Protein AF-0000000070190429 (afdb_homodimer)

Solvent-accessible surface area (backbone atoms only — not comparable to full-atom values): 18401 Å² total; per-residue (Å²): 136,79,78,80,81,73,81,76,79,69,80,77,67,80,71,78,70,73,72,46,50,32,53,56,50,48,56,47,46,33,50,37,48,74,70,67,34,63,35,56,14,65,68,50,34,51,52,44,49,72,74,48,49,86,51,46,51,35,34,41,37,25,38,50,81,70,81,43,69,71,53,53,53,49,48,53,52,50,51,55,53,28,58,75,66,73,35,34,69,45,50,30,58,37,14,63,58,47,48,54,51,56,36,41,56,23,64,74,63,67,66,53,79,61,82,88,69,62,72,71,34,44,28,25,34,34,33,40,62,68,92,62,93,43,70,71,53,49,50,50,50,17,47,39,47,56,48,46,71,63,66,52,60,75,85,51,52,43,66,69,77,124,136,78,74,77,79,72,80,73,78,71,78,76,66,80,72,77,68,74,73,45,47,32,52,55,50,49,55,47,46,33,52,38,48,74,70,66,35,64,39,57,12,65,68,50,35,50,52,44,49,71,74,48,48,86,50,44,51,34,35,42,39,25,36,50,80,71,81,44,69,70,54,52,52,50,48,53,54,50,50,55,52,29,57,75,67,74,36,35,69,44,49,31,59,36,14,64,57,48,49,53,51,56,37,41,56,23,64,73,63,67,62,57,78,60,81,88,69,63,72,70,34,43,28,25,34,33,32,41,61,67,94,62,91,46,69,71,54,49,49,51,51,17,46,39,46,57,47,46,70,61,66,53,56,74,83,53,52,43,64,69,77,123

Radius of gyration: 23.54 Å; Cα contacts (8 Å, |Δi|>4): 455; chains: 2; bounding box: 110×61×51 Å

InterPro domains:
  IPR004038 Ribosomal protein eL8/eL30/eS12/Gadd45 [PF01248] (26-100)
  IPR024824 Growth arrest and DNA damage-inducible protein GADD45 [PTHR10411] (16-140)
  IPR029064 Ribosomal protein eL30-like superfamily [G3DSA:3.30.1330.30] (1-161)
  IPR029064 Ribosomal protein eL30-like superfamily [SSF55315] (17-105)

Organism: Mizuhopecten yessoensis (NCBI:txid6573)

Nearest PDB structures (foldseek):
  3ffm-assembly1_A-2  TM=8.136E-01  e=2.715E-09  Homo sapiens
  3cg6-assembly1_B-2  TM=8.432E-01  e=1.701E-08  Mus musculus
  3cg6-assembly1_A  TM=8.360E-01  e=4.682E-08  Mus musculus
  2wal-assembly1_A-2  TM=7.897E-01  e=2.191E-08  Homo sapiens
  2kg4-assembly1_A  TM=7.226E-01  e=2.191E-08  Homo sapiens

Foldseek 3Di:
DPPDPPDCPPPPVPPPPPPDLQVLVLVLLQVLLVVVQKFWALVRVVVCCVVPVPQFLEKEAEAEVVGDVVLVVSSVVVVVSCVVSVHFYAYAYYLVLQVVSSQVNCVVVVVDGPDDDDSNRSRIMTGGDDPDDDPSNVVSSVVSSVCPVVVPDCPDHHYHDD/DPPPDPPPPPPVVVPPPPDDLQVLVLVLLQVLLVVVQKFWALVRVVVCCVPPVPQFLEKEAEAEVVGDVVSVVSSVVVVVSCVVSVHFYAYAYYLVLQVVSSQVNCVVVVVDGPDDDDSNRSRIMTGGDDPDDDPSNVVSSVVSSVCPVVVPPCPDHHYHDD

Structure (mmCIF, N/CA/C/O backbone):
data_AF-0000000070190429-model_v1
#
loop_
_entity.id
_entity.type
_entity.pdbx_description
1 polymer 'Growth arrest and DNA damage-inducible protein GADD45 alpha'
#
loop_
_atom_site.group_PDB
_atom_site.id
_atom_site.type_symbol
_atom_site.label_atom_id
_atom_site.label_alt_id
_atom_site.label_comp_id
_atom_site.label_asym_id
_atom_site.label_entity_id
_atom_site.label_seq_id
_atom_site.pdbx_PDB_ins_code
_atom_site.Cartn_x
_atom_site.Cartn_y
_atom_site.Cartn_z
_atom_site.occupancy
_atom_site.B_iso_or_equiv
_atom_site.auth_seq_id
_atom_site.auth_comp_id
_atom_site.auth_asym_id
_atom_site.auth_atom_id
_atom_site.pdbx_PDB_model_num
ATOM 1 N N . MET A 1 1 ? 56.344 -13.648 -17.125 1 28.86 1 MET A N 1
ATOM 2 C CA . MET A 1 1 ? 55.281 -13.516 -18.141 1 28.86 1 MET A CA 1
ATOM 3 C C . MET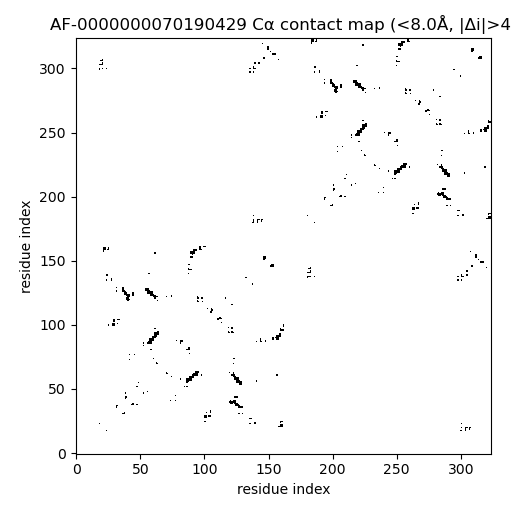 A 1 1 ? 53.906 -13.375 -17.5 1 28.86 1 MET A C 1
ATOM 5 O O . MET A 1 1 ? 53.375 -14.352 -17 1 28.86 1 MET A O 1
ATOM 9 N N . THR A 1 2 ? 53.688 -12.305 -16.625 1 31.66 2 THR A N 1
ATOM 10 C CA . THR A 1 2 ? 52.688 -11.969 -15.617 1 31.66 2 THR A CA 1
ATOM 11 C C . THR A 1 2 ? 51.31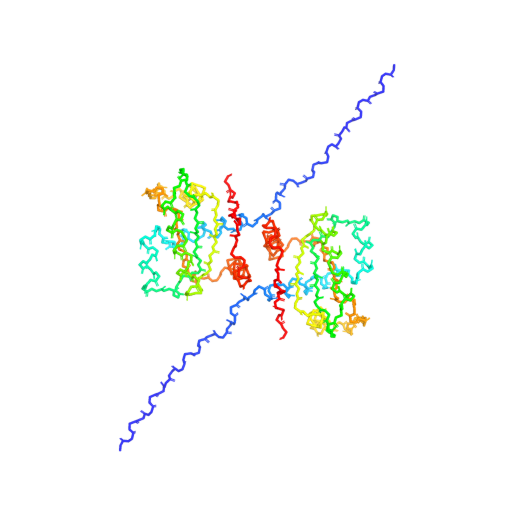2 -11.766 -16.266 1 31.66 2 THR A C 1
ATOM 13 O O . THR A 1 2 ? 51.188 -10.992 -17.203 1 31.66 2 THR A O 1
ATOM 16 N N . LEU A 1 3 ? 50.5 -12.852 -16.281 1 34.72 3 LEU A N 1
ATOM 17 C CA . LEU A 1 3 ? 49.219 -12.945 -16.953 1 34.72 3 LEU A CA 1
ATOM 18 C C . LEU A 1 3 ? 48.375 -11.695 -16.703 1 34.72 3 LEU A C 1
ATOM 20 O O . LEU A 1 3 ? 48.406 -11.148 -15.594 1 34.72 3 LEU A O 1
ATOM 24 N N . PRO A 1 4 ? 48.094 -10.836 -17.734 1 33.72 4 PRO A N 1
ATOM 25 C CA . PRO A 1 4 ? 47.312 -9.594 -17.734 1 33.72 4 PRO A CA 1
ATOM 26 C C . PRO A 1 4 ? 46.062 -9.695 -16.906 1 33.72 4 PRO A C 1
ATOM 28 O O . PRO A 1 4 ? 45.531 -10.789 -16.703 1 33.72 4 PRO A O 1
ATOM 31 N N . GLU A 1 5 ? 45.875 -8.75 -15.93 1 31.41 5 GLU A N 1
ATOM 32 C CA . GLU A 1 5 ? 44.906 -8.266 -14.961 1 31.41 5 GLU A CA 1
ATOM 33 C C . GLU A 1 5 ? 43.531 -8.102 -15.594 1 31.41 5 GLU A C 1
ATOM 35 O O . GLU A 1 5 ? 43.344 -7.277 -16.5 1 31.41 5 GLU A O 1
ATOM 40 N N . GLY A 1 6 ? 42.906 -9.156 -16.047 1 31.64 6 GLY A N 1
ATOM 41 C CA . GLY A 1 6 ? 41.594 -9.219 -16.656 1 31.64 6 GLY A CA 1
ATOM 42 C C . GLY A 1 6 ? 40.625 -8.211 -16.078 1 31.64 6 GLY A C 1
ATOM 43 O O . GLY A 1 6 ? 40.656 -7.922 -14.883 1 31.64 6 GLY A O 1
ATOM 44 N N . THR A 1 7 ? 40.344 -7.145 -16.875 1 30.75 7 THR A N 1
ATOM 45 C CA . THR A 1 7 ? 39.375 -6.039 -16.797 1 30.75 7 THR A CA 1
ATOM 46 C C . THR A 1 7 ? 38.062 -6.504 -16.219 1 30.75 7 THR A C 1
ATOM 48 O O . THR A 1 7 ? 37.406 -7.418 -16.734 1 30.75 7 THR A O 1
ATOM 51 N N . GLU A 1 8 ? 37.906 -6.492 -14.883 1 28.48 8 GLU A N 1
ATOM 52 C CA . GLU A 1 8 ? 36.75 -6.66 -13.992 1 28.48 8 GLU A CA 1
ATOM 53 C C . GLU A 1 8 ? 35.531 -5.902 -14.516 1 28.48 8 GLU A C 1
ATOM 55 O O . GLU A 1 8 ? 35.5 -4.672 -14.5 1 28.48 8 GLU A O 1
ATOM 60 N N . ALA A 1 9 ? 35.031 -6.125 -15.773 1 27.88 9 ALA A N 1
ATOM 61 C CA . ALA A 1 9 ? 33.75 -5.617 -16.266 1 27.88 9 ALA A CA 1
ATOM 62 C C . ALA A 1 9 ? 32.688 -5.621 -15.156 1 27.88 9 ALA A C 1
ATOM 64 O O . ALA A 1 9 ? 32.219 -6.684 -14.75 1 27.88 9 ALA A O 1
ATOM 65 N N . SER A 1 10 ? 32.906 -4.895 -14.148 1 27.22 10 SER A N 1
ATOM 66 C CA . SER A 1 10 ? 32 -4.582 -13.047 1 27.22 10 SER A CA 1
ATOM 67 C C . SER A 1 10 ? 30.594 -4.277 -13.547 1 27.22 10 SER A C 1
ATOM 69 O O . SER A 1 10 ? 30.422 -3.555 -14.531 1 27.22 10 SER A O 1
ATOM 71 N N . ALA A 1 11 ? 29.625 -5.219 -13.383 1 27.05 11 ALA A N 1
ATOM 72 C CA . ALA A 1 11 ? 28.188 -5.277 -13.586 1 27.05 11 ALA A CA 1
ATOM 73 C C . ALA A 1 11 ? 27.531 -3.922 -13.32 1 27.05 11 ALA A C 1
ATOM 75 O O . ALA A 1 11 ? 27.562 -3.422 -12.195 1 27.05 11 ALA A O 1
ATOM 76 N N . ALA A 1 12 ? 27.562 -2.895 -14.039 1 27.2 12 ALA A N 1
ATOM 77 C CA . ALA A 1 12 ? 26.797 -1.664 -14.164 1 27.2 12 ALA A CA 1
ATOM 78 C C . ALA A 1 12 ? 25.312 -1.917 -13.883 1 27.2 12 ALA A C 1
ATOM 80 O O . ALA A 1 12 ? 24.547 -2.279 -14.781 1 27.2 12 ALA A O 1
ATOM 81 N N . ILE A 1 13 ? 24.969 -2.871 -13.031 1 29.81 13 ILE A N 1
ATOM 82 C CA . ILE A 1 13 ? 23.609 -3.172 -12.602 1 29.81 13 ILE A CA 1
ATOM 83 C C . ILE A 1 13 ? 22.828 -1.876 -12.445 1 29.81 13 ILE A C 1
ATOM 85 O O . ILE A 1 13 ? 23.266 -0.953 -11.75 1 29.81 13 ILE A O 1
ATOM 89 N N . CYS A 1 14 ? 22.297 -1.238 -13.523 1 27.89 14 CYS A N 1
ATOM 90 C CA . CYS A 1 14 ? 21.5 -0.02 -13.648 1 27.89 14 CYS A CA 1
ATOM 91 C C . CYS A 1 14 ? 20.859 0.351 -12.32 1 27.89 14 CYS A C 1
ATOM 93 O O . CYS A 1 14 ? 20.156 -0.467 -11.711 1 27.89 14 CYS A O 1
ATOM 95 N N . ASN A 1 15 ? 21.344 1.193 -11.461 1 31.75 15 ASN A N 1
ATOM 96 C CA . ASN A 1 15 ? 21.188 1.932 -10.211 1 31.75 15 ASN A CA 1
ATOM 97 C C . ASN A 1 15 ? 19.766 2.471 -10.07 1 31.75 15 ASN A C 1
ATOM 99 O O . ASN A 1 15 ? 19.531 3.426 -9.328 1 31.75 15 ASN A O 1
ATOM 103 N N . LYS A 1 16 ? 18.906 2.648 -11.07 1 37 16 LYS A N 1
ATOM 104 C CA . LYS A 1 16 ? 17.594 3.24 -10.82 1 37 16 LYS A CA 1
ATOM 105 C C . LYS A 1 16 ? 16.938 2.621 -9.586 1 37 16 LYS A C 1
ATOM 107 O O . LYS A 1 16 ? 16.703 1.411 -9.539 1 37 16 LYS A O 1
ATOM 112 N N . LYS A 1 17 ? 17.188 3.088 -8.43 1 43.84 17 LYS A N 1
ATOM 113 C CA . LYS A 1 17 ? 16.75 2.674 -7.094 1 43.84 17 LYS A CA 1
ATOM 114 C C . LYS A 1 17 ? 15.281 2.283 -7.098 1 43.84 17 LYS A C 1
ATOM 116 O O . LYS A 1 17 ? 14.43 3.049 -7.559 1 43.84 17 LYS A O 1
ATOM 121 N N . PRO A 1 18 ? 14.828 1.033 -7.09 1 53.59 18 PRO A N 1
ATOM 122 C CA . PRO A 1 18 ? 13.453 0.547 -7.031 1 53.59 18 PRO A CA 1
ATOM 123 C C . PRO A 1 18 ? 12.539 1.469 -6.23 1 53.59 18 PRO A C 1
ATOM 125 O O . PRO A 1 18 ? 12.938 1.993 -5.191 1 53.59 18 PRO A O 1
ATOM 128 N N . MET A 1 19 ? 11.617 2.299 -6.969 1 63.75 19 MET A N 1
ATOM 129 C CA . MET A 1 19 ? 10.625 3.113 -6.27 1 63.75 19 MET A CA 1
ATOM 130 C C . MET A 1 19 ? 10.148 2.416 -4.996 1 63.75 19 MET A C 1
ATOM 132 O O . MET A 1 19 ? 9.703 1.267 -5.043 1 63.75 19 MET A O 1
ATOM 136 N N . ASN A 1 20 ? 10.781 2.969 -3.783 1 82.25 20 ASN A N 1
ATOM 137 C CA . ASN A 1 20 ? 10.273 2.439 -2.523 1 82.25 20 ASN A CA 1
ATOM 138 C C . ASN A 1 20 ? 9.062 3.227 -2.031 1 82.25 20 ASN A C 1
ATOM 140 O O . ASN A 1 20 ? 8.672 4.219 -2.65 1 82.25 20 ASN A O 1
ATOM 144 N N . PHE A 1 21 ? 8.289 2.746 -1.189 1 90.31 21 PHE A N 1
ATOM 145 C CA . PHE A 1 21 ? 7.051 3.301 -0.666 1 90.31 21 PHE A CA 1
ATOM 146 C C . PHE A 1 21 ? 7.27 4.711 -0.13 1 90.31 21 PHE A C 1
ATOM 148 O O . PHE A 1 21 ? 6.406 5.578 -0.279 1 90.31 21 PHE A O 1
ATOM 155 N N . GLY A 1 22 ? 8.508 5.047 0.38 1 90.94 22 GLY A N 1
ATOM 156 C CA . GLY A 1 22 ? 8.867 6.371 0.863 1 90.94 22 GLY A CA 1
ATOM 157 C C . GLY A 1 22 ? 8.836 7.43 -0.225 1 90.94 22 GLY A C 1
ATOM 158 O O . GLY A 1 22 ? 8.367 8.547 0.001 1 90.94 22 GLY A O 1
ATOM 159 N N . ASN A 1 23 ? 9.297 7.098 -1.408 1 91.81 23 ASN A N 1
ATOM 160 C CA . ASN A 1 23 ? 9.281 8.023 -2.535 1 91.81 23 ASN A CA 1
ATOM 161 C C . ASN A 1 23 ? 7.855 8.328 -2.99 1 91.81 23 ASN A C 1
ATOM 163 O O . ASN A 1 23 ? 7.555 9.453 -3.395 1 91.81 23 ASN A O 1
ATOM 167 N N . ILE A 1 24 ? 6.992 7.305 -2.973 1 92.38 24 ILE A N 1
ATOM 168 C CA . ILE A 1 24 ? 5.59 7.48 -3.336 1 92.38 24 ILE A CA 1
ATOM 169 C C . ILE A 1 24 ? 4.934 8.484 -2.387 1 92.38 24 ILE A C 1
ATOM 171 O O . ILE A 1 24 ? 4.238 9.398 -2.828 1 92.38 24 ILE A O 1
ATOM 175 N N . VAL A 1 25 ? 5.211 8.359 -1.14 1 94.88 25 VAL A N 1
ATOM 176 C CA . VAL A 1 25 ? 4.66 9.25 -0.119 1 94.88 25 VAL A CA 1
ATOM 177 C C . VAL A 1 25 ? 5.215 10.656 -0.303 1 94.88 25 VAL A C 1
ATOM 179 O O . VAL A 1 25 ? 4.469 11.641 -0.238 1 94.88 25 VAL A O 1
ATOM 182 N N . LYS A 1 26 ? 6.504 10.719 -0.59 1 94.81 26 LYS A N 1
ATOM 183 C CA . LYS A 1 26 ? 7.141 12.008 -0.837 1 94.81 26 LYS A CA 1
ATOM 184 C C . LYS A 1 26 ? 6.457 12.75 -1.983 1 94.81 26 LYS A C 1
ATOM 186 O O . LYS A 1 26 ? 6.105 13.922 -1.851 1 94.81 26 LYS A O 1
ATOM 191 N N . ASP A 1 27 ? 6.297 12.062 -3.125 1 93 27 ASP A N 1
ATOM 192 C CA . ASP A 1 27 ? 5.652 12.672 -4.285 1 93 27 ASP A CA 1
ATOM 193 C C . ASP A 1 27 ? 4.23 13.117 -3.955 1 93 27 ASP A C 1
ATOM 195 O O . ASP A 1 27 ? 3.797 14.195 -4.363 1 93 27 ASP A O 1
ATOM 199 N N . PHE A 1 28 ? 3.527 12.289 -3.227 1 95.5 28 PHE A N 1
ATOM 200 C CA . PHE A 1 28 ? 2.168 12.586 -2.797 1 95.5 28 PHE A CA 1
ATOM 201 C C . PHE A 1 28 ? 2.133 13.859 -1.962 1 95.5 28 PHE A C 1
ATOM 203 O O . PHE A 1 28 ? 1.313 14.75 -2.205 1 95.5 28 PHE A O 1
ATOM 210 N N . LEU A 1 29 ? 2.998 14.008 -0.984 1 96.12 29 LEU A N 1
ATOM 211 C CA . LEU A 1 29 ? 3.062 15.156 -0.085 1 96.12 29 LEU A CA 1
ATOM 212 C C . LEU A 1 29 ? 3.451 16.422 -0.843 1 96.12 29 LEU A C 1
ATOM 214 O O . LEU A 1 29 ? 2.922 17.5 -0.572 1 96.12 29 LEU A O 1
ATOM 218 N N . MET A 1 30 ? 4.336 16.266 -1.774 1 93.88 30 MET A N 1
ATOM 219 C CA . MET A 1 30 ? 4.738 17.406 -2.592 1 93.88 30 MET A CA 1
ATOM 220 C C . MET A 1 30 ? 3.559 17.938 -3.389 1 93.88 30 MET A C 1
ATOM 222 O O . MET A 1 30 ? 3.346 19.156 -3.441 1 93.88 30 MET A O 1
ATOM 226 N N . ARG A 1 31 ? 2.811 17.078 -3.945 1 93.88 31 ARG A N 1
ATOM 227 C CA . ARG A 1 31 ? 1.635 17.5 -4.703 1 93.88 31 ARG A CA 1
ATOM 228 C C . ARG A 1 31 ? 0.604 18.156 -3.793 1 93.88 31 ARG A C 1
ATOM 230 O O . ARG A 1 31 ? 0.018 19.172 -4.152 1 93.88 31 ARG A O 1
ATOM 237 N N . ALA A 1 32 ? 0.351 17.562 -2.652 1 95.75 32 ALA A N 1
ATOM 238 C CA . ALA A 1 32 ? -0.595 18.109 -1.691 1 95.75 32 ALA A CA 1
ATOM 239 C C . ALA A 1 32 ? -0.171 19.516 -1.257 1 95.75 32 ALA A C 1
ATOM 241 O O . ALA A 1 32 ? -1.008 20.406 -1.125 1 95.75 32 ALA A O 1
ATOM 242 N N . SER A 1 33 ? 1.17 19.719 -1.031 1 93.75 33 SER A N 1
ATOM 243 C CA . SER A 1 33 ? 1.7 21.016 -0.625 1 93.75 33 SER A CA 1
ATOM 244 C C . SER A 1 33 ? 1.518 22.062 -1.726 1 93.75 33 SER A C 1
ATOM 246 O O . SER A 1 33 ? 1.137 23.203 -1.452 1 93.75 33 SER A O 1
ATOM 248 N N . GLU A 1 34 ? 1.813 21.641 -2.93 1 91.19 34 GLU A N 1
ATOM 249 C CA . GLU A 1 34 ? 1.637 22.516 -4.078 1 91.19 34 GLU A CA 1
ATOM 250 C C . GLU A 1 34 ? 0.182 22.969 -4.211 1 91.19 34 GLU A C 1
ATOM 252 O O . GLU A 1 34 ? -0.091 24.109 -4.586 1 91.19 34 GLU A O 1
ATOM 257 N N . GLU A 1 35 ? -0.742 22.109 -3.949 1 93.06 35 GLU A N 1
ATOM 258 C CA . GLU A 1 35 ? -2.172 22.391 -4.074 1 93.06 35 GLU A CA 1
ATOM 259 C C . GLU A 1 35 ? -2.725 23.031 -2.809 1 93.06 35 GLU A C 1
ATOM 261 O O . GLU A 1 35 ? -3.928 23.281 -2.707 1 93.06 35 GLU A O 1
ATOM 266 N N . GLU A 1 36 ? -1.93 23.266 -1.74 1 93.62 36 GLU A N 1
ATOM 267 C CA . GLU A 1 36 ? -2.303 23.891 -0.475 1 93.62 36 GLU A CA 1
ATOM 268 C C . GLU A 1 36 ? -3.395 23.094 0.234 1 93.62 36 GLU A C 1
ATOM 270 O O . GLU A 1 36 ? -4.367 23.672 0.726 1 93.62 36 GLU A O 1
ATOM 275 N N . ARG A 1 37 ? -3.232 21.828 0.337 1 96.88 37 ARG A N 1
ATOM 276 C CA . ARG A 1 37 ? -4.203 20.922 0.958 1 96.88 37 ARG A CA 1
ATOM 277 C C . ARG A 1 37 ? -3.697 20.422 2.307 1 96.88 37 ARG A C 1
ATOM 279 O O . ARG A 1 37 ? -4.199 19.422 2.828 1 96.88 37 ARG A O 1
ATOM 286 N N . ILE A 1 38 ? -2.703 21.047 2.879 1 97.75 38 ILE A N 1
ATOM 287 C CA . ILE A 1 38 ? -2.092 20.516 4.094 1 97.75 38 ILE A CA 1
ATOM 288 C C . ILE A 1 38 ? -2.42 21.422 5.273 1 97.75 38 ILE A C 1
ATOM 290 O O . ILE A 1 38 ? -2.318 22.656 5.172 1 97.75 38 ILE A O 1
ATOM 294 N N . THR A 1 39 ? -2.889 20.828 6.328 1 98.12 39 THR A N 1
ATOM 295 C CA . THR A 1 39 ? -3.055 21.484 7.621 1 98.12 39 THR A CA 1
ATOM 296 C C . THR A 1 39 ? -1.953 21.062 8.586 1 98.12 39 THR A C 1
ATOM 298 O O . THR A 1 39 ? -1.666 19.875 8.727 1 98.12 39 THR A O 1
ATOM 301 N N . PHE A 1 40 ? -1.36 22.094 9.266 1 97.88 40 PHE A N 1
ATOM 302 C CA . PHE A 1 40 ? -0.171 21.828 10.07 1 97.88 40 PHE A CA 1
ATOM 303 C C . PHE A 1 40 ? -0.494 21.906 11.555 1 97.88 40 PHE A C 1
ATOM 305 O O . PHE A 1 40 ? -1.269 22.766 11.984 1 97.88 40 PHE A O 1
ATOM 312 N N . GLY A 1 41 ? 0.137 20.953 12.336 1 97.69 41 GLY A N 1
ATOM 313 C CA . GLY A 1 41 ? 0.125 21.031 13.789 1 97.69 41 GLY A CA 1
ATOM 314 C C . GLY A 1 41 ? -1.108 20.406 14.414 1 97.69 41 GLY A C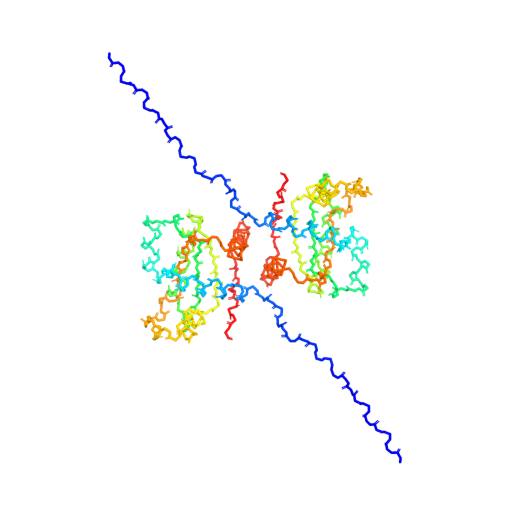 1
ATOM 315 O O . GLY A 1 41 ? -2.186 20.406 13.812 1 97.69 41 GLY A O 1
ATOM 316 N N . VAL A 1 42 ? -0.981 19.984 15.664 1 96.75 42 VAL A N 1
ATOM 317 C CA . VAL A 1 42 ? -2.027 19.266 16.391 1 96.75 42 VAL A CA 1
ATOM 318 C C . VAL A 1 42 ? -3.266 20.156 16.516 1 96.75 42 VAL A C 1
ATOM 320 O O . VAL A 1 42 ? -4.391 19.688 16.312 1 96.75 42 VAL A O 1
ATOM 323 N N . TYR A 1 43 ? -3.057 21.406 16.844 1 96.44 43 TYR A N 1
ATOM 324 C CA . TYR A 1 43 ? -4.18 22.312 17.031 1 96.44 43 TYR A CA 1
ATOM 325 C C . TYR A 1 43 ? -4.965 22.484 15.742 1 96.44 43 TYR A C 1
ATOM 327 O O . TYR A 1 43 ? -6.188 22.328 15.727 1 96.44 43 TYR A O 1
ATOM 335 N N . GLY A 1 44 ? -4.25 22.891 14.695 1 97.38 44 GLY A N 1
ATOM 336 C CA . GLY A 1 44 ? -4.895 23.031 13.398 1 97.38 44 GLY A CA 1
ATOM 337 C C . GLY A 1 44 ? -5.586 21.766 12.93 1 97.38 44 GLY A C 1
ATOM 338 O O . GLY A 1 44 ? -6.715 21.812 12.438 1 97.38 44 GLY A O 1
ATOM 339 N N . CYS A 1 45 ? -4.949 20.656 13.086 1 98.31 45 CYS A N 1
ATOM 340 C CA . CYS A 1 45 ? -5.492 19.359 12.688 1 98.31 45 CYS A CA 1
ATOM 341 C C . CYS A 1 45 ? -6.746 19.031 13.492 1 98.31 45 CYS A C 1
ATOM 343 O O . CYS A 1 45 ? -7.746 18.578 12.922 1 98.31 45 CYS A O 1
ATOM 345 N N . ALA A 1 46 ? -6.688 19.281 14.781 1 97.31 46 ALA A N 1
ATOM 346 C CA . ALA A 1 46 ? -7.848 19.031 15.633 1 97.31 46 ALA A CA 1
ATOM 347 C C . ALA A 1 46 ? -9.039 19.875 15.188 1 97.31 46 ALA A C 1
ATOM 349 O O . ALA A 1 46 ? -10.164 19.375 15.125 1 97.31 46 ALA A O 1
ATOM 350 N N . LYS A 1 47 ? -8.805 21.078 14.914 1 97.62 47 LYS A N 1
ATOM 351 C CA . LYS A 1 47 ? -9.859 21.984 14.461 1 97.62 47 LYS A CA 1
ATOM 352 C C . LYS A 1 47 ? -10.492 21.469 13.172 1 97.62 47 LYS A C 1
ATOM 354 O O . LYS A 1 47 ? -11.719 21.438 13.047 1 97.62 47 LYS A O 1
ATOM 359 N N . LEU A 1 48 ? -9.688 21.125 12.242 1 97.88 48 LEU A N 1
ATOM 360 C CA . LEU A 1 48 ? -10.188 20.609 10.969 1 97.88 48 LEU A CA 1
ATOM 361 C C . LEU A 1 48 ? -10.984 19.312 11.18 1 97.88 48 LEU A C 1
ATOM 363 O O . LEU A 1 48 ? -12.062 19.156 10.602 1 97.88 48 LEU A O 1
ATOM 367 N N . MET A 1 49 ? -10.516 18.422 12.016 1 96.62 49 MET A N 1
ATOM 368 C CA . MET A 1 49 ? -11.156 17.141 12.289 1 96.62 49 MET A CA 1
ATOM 369 C C . MET A 1 49 ? -12.523 17.344 12.922 1 96.62 49 MET A C 1
ATOM 371 O O . MET A 1 49 ? -13.445 16.562 12.688 1 96.62 49 MET A O 1
ATOM 375 N N . GLU A 1 50 ? -12.586 18.281 13.742 1 95.75 50 GLU A N 1
ATOM 376 C CA . GLU A 1 50 ? -13.859 18.609 14.375 1 95.75 50 GLU A CA 1
ATOM 377 C C . GLU A 1 50 ? -14.828 19.234 13.375 1 95.75 50 GLU A C 1
ATOM 379 O O . GLU A 1 50 ? -16.016 18.906 13.367 1 95.75 50 GLU A O 1
ATOM 384 N N . ALA A 1 51 ? -14.359 20.062 12.531 1 96.94 51 ALA A N 1
ATOM 385 C CA . ALA A 1 51 ? -15.203 20.844 11.625 1 96.94 51 ALA A CA 1
ATOM 386 C C . ALA A 1 51 ? -15.578 20.031 10.391 1 96.94 51 ALA A C 1
ATOM 388 O O . ALA A 1 51 ? -16.719 20.062 9.938 1 96.94 51 ALA A O 1
ATOM 389 N N . ASN A 1 52 ? -14.625 19.391 9.766 1 96.62 52 ASN A N 1
ATOM 390 C CA . ASN A 1 52 ? -14.844 18.719 8.492 1 96.62 52 ASN A CA 1
ATOM 391 C C . ASN A 1 52 ? -13.992 17.453 8.367 1 96.62 52 ASN A C 1
ATOM 393 O O . ASN A 1 52 ? -13.148 17.359 7.477 1 96.62 52 ASN A O 1
ATOM 397 N N . PRO A 1 53 ? -14.219 16.406 9.18 1 95.94 53 PRO A N 1
ATOM 398 C CA . PRO A 1 53 ? -13.406 15.18 9.148 1 95.94 53 PRO A CA 1
ATOM 399 C C . PRO A 1 53 ? -13.484 14.453 7.812 1 95.94 53 PRO A C 1
ATOM 401 O O . PRO A 1 53 ? -12.516 13.812 7.395 1 95.94 53 PRO A O 1
ATOM 404 N N . ASP A 1 54 ? -14.562 14.602 7.094 1 95.31 54 ASP A N 1
ATOM 405 C CA . ASP A 1 54 ? -14.781 13.883 5.84 1 95.31 54 ASP A CA 1
ATOM 406 C C . ASP A 1 54 ? -13.891 14.438 4.73 1 95.31 54 ASP A C 1
ATOM 408 O O . ASP A 1 54 ? -13.719 13.797 3.689 1 95.31 54 ASP A O 1
ATOM 412 N N . SER A 1 55 ? -13.367 15.609 4.891 1 96.38 55 SER A N 1
ATOM 413 C CA . SER A 1 55 ? -12.492 16.203 3.883 1 96.38 55 SER A CA 1
ATOM 414 C C . SER A 1 55 ? -11.07 15.688 4.004 1 96.38 55 SER A C 1
ATOM 416 O O . SER A 1 55 ? -10.25 15.875 3.1 1 96.38 55 SER A O 1
ATOM 418 N N . VAL A 1 56 ? -10.773 14.977 5.105 1 97.19 56 VAL A N 1
ATOM 419 C CA . VAL A 1 56 ? -9.414 14.539 5.402 1 97.19 56 VAL A CA 1
ATOM 420 C C . VAL A 1 56 ? -9.156 13.172 4.77 1 97.19 56 VAL A C 1
ATOM 422 O O . VAL A 1 56 ? -9.914 12.227 4.992 1 97.19 56 VAL A O 1
ATOM 425 N N . GLY A 1 57 ? -8.055 13.133 3.967 1 96 57 GLY A N 1
ATOM 426 C CA . GLY A 1 57 ? -7.738 11.883 3.297 1 96 57 GLY A CA 1
ATOM 427 C C . GLY A 1 57 ? -6.672 11.07 4.012 1 96 57 GLY A C 1
ATOM 428 O O . GLY A 1 57 ? -6.656 9.844 3.93 1 96 57 GLY A O 1
ATOM 429 N N . LEU A 1 58 ? -5.797 11.828 4.672 1 97.31 58 LEU A N 1
ATOM 430 C CA . LEU A 1 58 ? -4.656 11.156 5.289 1 97.31 58 LEU A CA 1
ATOM 431 C C . LEU A 1 58 ? -4.109 11.977 6.453 1 97.31 58 LEU A C 1
ATOM 433 O O . LEU A 1 58 ? -3.979 13.203 6.348 1 97.31 58 LEU A O 1
ATOM 437 N N . CYS A 1 59 ? -3.877 11.359 7.512 1 97.75 59 CYS A N 1
ATOM 438 C CA . CYS A 1 59 ? -3.15 11.945 8.633 1 97.75 59 CYS A CA 1
ATOM 439 C C . CYS A 1 59 ? -1.722 11.414 8.688 1 97.75 59 CYS A C 1
ATOM 441 O O . CYS A 1 59 ? -1.507 10.203 8.734 1 97.75 59 CYS A O 1
ATOM 443 N N . VAL A 1 60 ? -0.735 12.273 8.688 1 97.75 60 VAL A N 1
ATOM 444 C CA . VAL A 1 60 ? 0.67 11.891 8.781 1 97.75 60 VAL A CA 1
ATOM 445 C C . VAL A 1 60 ? 1.221 12.297 10.148 1 97.75 60 VAL A C 1
ATOM 447 O O . VAL A 1 60 ? 1.194 13.477 10.516 1 97.75 60 VAL A O 1
ATOM 450 N N . LEU A 1 61 ? 1.67 11.328 10.922 1 96.81 61 LEU A N 1
ATOM 451 C CA . LEU A 1 61 ? 2.27 11.539 12.234 1 96.81 61 LEU A CA 1
ATOM 452 C C . LEU A 1 61 ? 3.773 11.297 12.188 1 96.81 61 LEU A C 1
ATOM 454 O O . LEU A 1 61 ? 4.223 10.227 11.75 1 96.81 61 LEU A O 1
ATOM 458 N N . ALA A 1 62 ? 4.535 12.273 12.625 1 96.44 62 ALA A N 1
ATOM 459 C CA . ALA A 1 62 ? 5.988 12.172 12.547 1 96.44 62 ALA A CA 1
ATOM 460 C C . ALA A 1 62 ? 6.621 12.18 13.938 1 96.44 62 ALA A C 1
ATOM 462 O O . ALA A 1 62 ? 6.141 12.867 14.836 1 96.44 62 ALA A O 1
ATOM 463 N N . LYS A 1 63 ? 7.723 11.438 14.07 1 94.38 63 LYS A N 1
ATOM 464 C CA . LYS A 1 63 ? 8.516 11.5 15.289 1 94.38 63 LYS A CA 1
ATOM 465 C C . LYS A 1 63 ? 9.234 12.844 15.414 1 94.38 63 LYS A C 1
ATOM 467 O O . LYS A 1 63 ? 9.773 13.352 14.43 1 94.38 63 LYS A O 1
ATOM 472 N N . ALA A 1 64 ? 9.148 13.359 16.625 1 94.88 64 ALA A N 1
ATOM 473 C CA . ALA A 1 64 ? 9.82 14.633 16.859 1 94.88 64 ALA A CA 1
ATOM 474 C C . ALA A 1 64 ? 11.336 14.453 16.906 1 94.88 64 ALA A C 1
ATOM 476 O O . ALA A 1 64 ? 11.836 13.445 17.406 1 94.88 64 ALA A O 1
ATOM 477 N N . VAL A 1 65 ? 12.039 15.391 16.375 1 89.75 65 VAL A N 1
ATOM 478 C CA . VAL A 1 65 ? 13.5 15.445 16.484 1 89.75 65 VAL A CA 1
ATOM 479 C C . VAL A 1 65 ? 13.914 16.75 17.141 1 89.75 65 VAL A C 1
ATOM 481 O O . VAL A 1 65 ? 13.797 17.828 16.547 1 89.75 65 VAL A O 1
ATOM 484 N N . PRO A 1 66 ? 14.438 16.75 18.406 1 92.44 66 PRO A N 1
ATOM 485 C CA . PRO A 1 66 ? 14.695 15.547 19.219 1 92.44 66 PRO A CA 1
ATOM 486 C C . PRO A 1 66 ? 13.414 14.93 19.766 1 92.44 66 PRO A C 1
ATOM 488 O O . PRO A 1 66 ? 12.367 15.578 19.797 1 92.44 66 PRO A O 1
ATOM 491 N N . ALA A 1 67 ? 13.578 13.711 20.234 1 92.81 67 ALA A N 1
ATOM 492 C CA . ALA A 1 67 ? 12.438 12.992 20.781 1 92.81 67 ALA A CA 1
ATOM 493 C C . ALA A 1 67 ? 11.773 13.797 21.891 1 92.81 67 ALA A C 1
ATOM 495 O O . ALA A 1 67 ? 12.453 14.453 22.688 1 92.81 67 ALA A O 1
ATOM 496 N N . ASP A 1 68 ? 10.453 13.805 21.891 1 95.25 68 ASP A N 1
ATOM 497 C CA . ASP A 1 68 ? 9.633 14.516 22.875 1 95.25 68 ASP A CA 1
ATOM 498 C C . ASP A 1 68 ? 8.406 13.703 23.266 1 95.25 68 ASP A C 1
ATOM 500 O O . ASP A 1 68 ? 7.512 13.484 22.453 1 95.25 68 ASP A O 1
ATOM 504 N N . VAL A 1 69 ? 8.37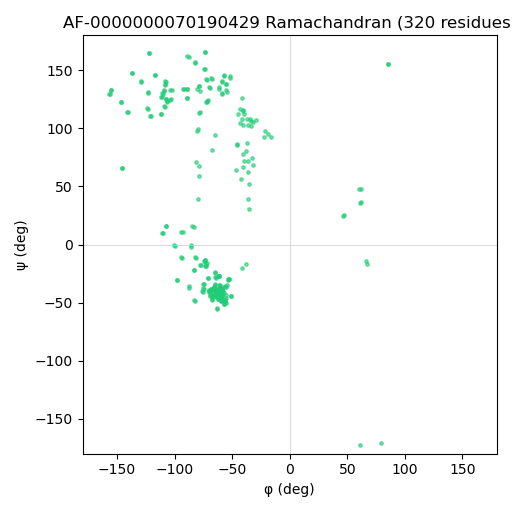5 13.305 24.5 1 95.31 69 VAL A N 1
ATOM 505 C CA . VAL A 1 69 ? 7.316 12.445 25.016 1 95.31 69 VAL A CA 1
ATOM 506 C C . VAL A 1 69 ? 5.961 13.125 24.844 1 95.31 69 VAL A C 1
ATOM 508 O O . VAL A 1 69 ? 4.953 12.461 24.578 1 95.31 69 VAL A O 1
ATOM 511 N N . SER A 1 70 ? 5.93 14.414 25.062 1 96 70 SER A N 1
ATOM 512 C CA . SER A 1 70 ? 4.688 15.156 24.875 1 96 70 SER A CA 1
ATOM 513 C C . SER A 1 70 ? 4.152 14.969 23.453 1 96 70 SER A C 1
ATOM 515 O O . SER A 1 70 ? 2.943 14.812 23.266 1 96 70 SER A O 1
ATOM 517 N N . VAL A 1 71 ? 5.02 14.906 22.5 1 95.44 71 VAL A N 1
ATOM 518 C CA . VAL A 1 71 ? 4.648 14.703 21.109 1 95.44 71 VAL A CA 1
ATOM 519 C C . VAL A 1 71 ? 4.137 13.273 20.906 1 95.44 71 VAL A C 1
ATOM 521 O O . VAL A 1 71 ? 3.146 13.055 20.219 1 95.44 71 VAL A O 1
ATOM 524 N N . ASP A 1 72 ? 4.785 12.375 21.562 1 94.69 72 ASP A N 1
ATOM 525 C CA . ASP A 1 72 ? 4.348 10.984 21.469 1 94.69 72 ASP A CA 1
ATOM 526 C C . ASP A 1 72 ? 2.918 10.82 21.984 1 94.69 72 ASP A C 1
ATOM 528 O O . ASP A 1 72 ? 2.119 10.102 21.375 1 94.69 72 ASP A O 1
ATOM 532 N N . ILE A 1 73 ? 2.67 11.422 23.078 1 96.5 73 ILE A N 1
ATOM 533 C CA . ILE A 1 73 ? 1.337 11.367 23.672 1 96.5 73 ILE A CA 1
ATOM 534 C C . ILE A 1 73 ? 0.328 12.016 22.719 1 96.5 73 ILE A C 1
ATOM 536 O O . ILE A 1 73 ? -0.737 11.453 22.453 1 96.5 73 ILE A O 1
ATOM 540 N N . GLN A 1 74 ? 0.669 13.211 22.188 1 96.81 74 GLN A N 1
ATOM 541 C CA . GLN A 1 74 ? -0.204 13.906 21.25 1 96.81 74 GLN A CA 1
ATOM 542 C C . GLN A 1 74 ? -0.474 13.055 20 1 96.81 74 GLN A C 1
ATOM 544 O O . GLN A 1 74 ? -1.613 12.961 19.547 1 96.81 74 GLN A O 1
ATOM 549 N N . ASN A 1 75 ? 0.536 12.438 19.531 1 94.69 75 ASN A N 1
ATOM 550 C CA . ASN A 1 75 ? 0.387 11.57 18.375 1 94.69 75 ASN A CA 1
ATOM 551 C C . ASN A 1 75 ? -0.545 10.398 18.656 1 94.69 75 ASN A C 1
ATOM 553 O O . ASN A 1 75 ? -1.371 10.031 17.828 1 94.69 75 ASN A O 1
ATOM 557 N N . THR A 1 76 ? -0.417 9.812 19.844 1 94.69 76 THR A N 1
ATOM 558 C CA . THR A 1 76 ? -1.282 8.703 20.219 1 94.69 76 THR A CA 1
ATOM 559 C C . THR A 1 76 ? -2.74 9.148 20.281 1 94.69 76 THR A C 1
ATOM 561 O O . THR A 1 76 ? -3.629 8.445 19.797 1 94.69 76 THR A O 1
ATOM 564 N N . LEU A 1 77 ? -3.012 10.336 20.781 1 95.62 77 LEU A N 1
ATOM 565 C CA . LEU A 1 77 ? -4.363 10.891 20.859 1 95.62 77 LEU A CA 1
ATOM 566 C C . LEU A 1 77 ? -4.91 11.18 19.469 1 95.62 77 LEU A C 1
ATOM 568 O O . LEU A 1 77 ? -6.07 10.891 19.188 1 95.62 77 LEU A O 1
ATOM 572 N N . MET A 1 78 ? -4.09 11.773 18.688 1 96.56 78 MET A N 1
ATOM 573 C CA . MET A 1 78 ? -4.504 12.078 17.328 1 96.56 78 MET A CA 1
ATOM 574 C C . MET A 1 78 ? -4.824 10.805 16.547 1 96.56 78 MET A C 1
ATOM 576 O O . MET A 1 78 ? -5.824 10.742 15.836 1 96.56 78 MET A O 1
ATOM 580 N N . GLU A 1 79 ? -3.992 9.844 16.688 1 93.75 79 GLU A N 1
ATOM 581 C CA . GLU A 1 79 ? -4.223 8.547 16.062 1 93.75 79 GLU A CA 1
ATOM 582 C C . GLU A 1 79 ? -5.57 7.965 16.469 1 93.75 79 GLU A C 1
ATOM 584 O O . GLU A 1 79 ? -6.34 7.512 15.609 1 93.75 79 GLU A O 1
ATOM 589 N N . ALA A 1 80 ? -5.895 7.91 17.75 1 92.81 80 ALA A N 1
ATOM 590 C CA . ALA A 1 80 ? -7.172 7.414 18.25 1 92.81 80 ALA A CA 1
ATOM 591 C C . ALA A 1 80 ? -8.336 8.188 17.641 1 92.81 80 ALA A C 1
ATOM 593 O O . ALA A 1 80 ? -9.344 7.598 17.25 1 92.81 80 ALA A O 1
ATOM 594 N N . HIS A 1 81 ? -8.18 9.5 17.547 1 94.31 81 HIS A N 1
ATOM 595 C CA . HIS A 1 81 ? -9.195 10.359 16.938 1 94.31 81 HIS A CA 1
ATOM 596 C C . HIS A 1 81 ? -9.406 10.023 15.469 1 94.31 81 HIS A C 1
ATOM 598 O O . HIS A 1 81 ? -10.547 9.969 15 1 94.31 81 HIS A O 1
ATOM 604 N N . CYS A 1 82 ? -8.344 9.82 14.766 1 93.81 82 CYS A N 1
ATOM 605 C CA . CYS A 1 82 ? -8.398 9.477 13.352 1 93.81 82 CYS A CA 1
ATOM 606 C C . CYS A 1 82 ? -9.109 8.141 13.148 1 93.81 82 CYS A C 1
ATOM 608 O O . CYS A 1 82 ? -9.961 8.016 12.266 1 93.81 82 CYS A O 1
ATOM 610 N N . VAL A 1 83 ? -8.781 7.141 13.953 1 90 83 VAL A N 1
ATOM 611 C CA . VAL A 1 83 ? -9.398 5.82 13.859 1 90 83 VAL A CA 1
ATOM 612 C C . VAL A 1 83 ? -10.906 5.934 14.078 1 90 83 VAL A C 1
ATOM 614 O O . VAL A 1 83 ? -11.695 5.328 13.352 1 90 83 VAL A O 1
ATOM 617 N N . GLU A 1 84 ? -11.281 6.723 15.031 1 90.81 84 GLU A N 1
ATOM 618 C CA . GLU A 1 84 ? -12.688 6.922 15.352 1 90.81 84 GLU A CA 1
ATOM 619 C C . GLU A 1 84 ? -13.445 7.516 14.164 1 90.81 84 GLU A C 1
ATOM 621 O O . GLU A 1 84 ? -14.633 7.246 13.984 1 90.81 84 GLU A O 1
ATOM 626 N N . HIS A 1 85 ? -12.789 8.211 13.352 1 92.38 85 HIS A N 1
ATOM 627 C CA . HIS A 1 85 ? -13.445 8.922 12.258 1 92.38 85 HIS A CA 1
ATOM 628 C C . HIS A 1 85 ? -13.086 8.297 10.906 1 92.38 85 HIS A C 1
ATOM 630 O O . HIS A 1 85 ? -13.383 8.867 9.859 1 92.38 85 HIS A O 1
ATOM 636 N N . ASN A 1 86 ? -12.461 7.172 10.922 1 90.31 86 ASN A N 1
ATOM 637 C CA . ASN A 1 86 ? -12.102 6.418 9.727 1 90.31 86 ASN A CA 1
ATOM 638 C C . ASN A 1 86 ? -11.164 7.211 8.82 1 90.31 86 ASN A C 1
ATOM 640 O O . ASN A 1 86 ? -11.344 7.242 7.602 1 90.31 86 ASN A O 1
ATOM 644 N N . VAL A 1 87 ? -10.25 8 9.43 1 94.56 87 VAL A N 1
ATOM 645 C CA . VAL A 1 87 ? -9.188 8.68 8.711 1 94.56 87 VAL A CA 1
ATOM 646 C C . VAL A 1 87 ? -7.934 7.805 8.688 1 94.56 87 VAL A C 1
ATOM 648 O O . VAL A 1 87 ? -7.531 7.258 9.719 1 94.56 87 VAL A O 1
ATOM 651 N N . ARG A 1 88 ? -7.336 7.695 7.512 1 93.25 88 ARG A N 1
ATOM 652 C CA . ARG A 1 88 ? -6.109 6.914 7.367 1 93.25 88 ARG A CA 1
ATOM 653 C C . ARG A 1 88 ? -4.945 7.582 8.094 1 93.25 88 ARG A C 1
ATOM 655 O O . ARG A 1 88 ? -4.824 8.805 8.086 1 93.25 88 ARG A O 1
ATOM 662 N N . VAL A 1 89 ? -4.07 6.703 8.703 1 94 89 VAL A N 1
ATOM 663 C CA . VAL A 1 89 ? -2.93 7.215 9.453 1 94 89 VAL A CA 1
ATOM 664 C C . VAL A 1 89 ? -1.635 6.637 8.891 1 94 89 VAL A C 1
ATOM 666 O O . VAL A 1 89 ? -1.557 5.441 8.602 1 94 89 VAL A O 1
ATOM 669 N N . LEU A 1 90 ? -0.703 7.496 8.648 1 94.56 90 LEU A N 1
ATOM 670 C CA . LEU A 1 90 ? 0.637 7.086 8.242 1 94.56 90 LEU A CA 1
ATOM 671 C C . LEU A 1 90 ? 1.69 7.656 9.188 1 94.56 90 LEU A C 1
ATOM 673 O O . LEU A 1 90 ? 1.817 8.875 9.32 1 94.56 90 LEU A O 1
ATOM 677 N N . LYS A 1 91 ? 2.396 6.812 9.859 1 94 91 LYS A N 1
ATOM 678 C CA . LYS A 1 91 ? 3.482 7.242 10.734 1 94 91 LYS A CA 1
ATOM 679 C C . LYS A 1 91 ? 4.805 7.32 9.977 1 94 91 LYS A C 1
ATOM 681 O O . LYS A 1 91 ? 5.141 6.41 9.219 1 94 91 LYS A O 1
ATOM 686 N N . VAL A 1 92 ? 5.531 8.422 10.172 1 94.12 92 VAL A N 1
ATOM 687 C CA . VAL A 1 92 ? 6.801 8.594 9.477 1 94.12 92 VAL A CA 1
ATOM 688 C C . VAL A 1 92 ? 7.922 8.797 10.5 1 94.12 92 VAL A C 1
ATOM 690 O O . VAL A 1 92 ? 7.664 9.125 11.656 1 94.12 92 VAL A O 1
ATOM 693 N N . ASP A 1 93 ? 9.164 8.664 10.086 1 92.31 93 ASP A N 1
ATOM 694 C CA . ASP A 1 93 ? 10.305 8.477 10.984 1 92.31 93 ASP A CA 1
ATOM 695 C C . ASP A 1 93 ? 10.805 9.812 11.523 1 92.31 93 ASP A C 1
ATOM 697 O O . ASP A 1 93 ? 11.5 9.859 12.539 1 92.31 93 ASP A O 1
ATOM 701 N N . SER A 1 94 ? 10.484 10.953 10.789 1 94.31 94 SER A N 1
ATOM 702 C CA . SER A 1 94 ? 11.148 12.188 11.188 1 94.31 94 SER A CA 1
ATOM 703 C C . SER A 1 94 ? 10.352 13.414 10.758 1 94.31 94 SER A C 1
ATOM 705 O O . SER A 1 94 ? 10.023 13.562 9.578 1 94.31 94 SER A O 1
ATOM 707 N N . SER A 1 95 ? 10.125 14.352 11.742 1 95.94 95 SER A N 1
ATOM 708 C CA . SER A 1 95 ? 9.461 15.617 11.438 1 95.94 95 SER A CA 1
ATOM 709 C C . SER A 1 95 ? 10.367 16.531 10.617 1 95.94 95 SER A C 1
ATOM 711 O O . SER A 1 95 ? 9.891 17.312 9.805 1 95.94 95 SER A O 1
ATOM 713 N N . GLU A 1 96 ? 11.68 16.375 10.805 1 94.81 96 GLU A N 1
ATOM 714 C CA . GLU A 1 96 ? 12.641 17.172 10.039 1 94.81 96 GLU A CA 1
ATOM 715 C C . GLU A 1 96 ? 12.617 16.781 8.562 1 94.81 96 GLU A C 1
ATOM 717 O O . GLU A 1 96 ? 12.633 17.656 7.691 1 94.81 96 GLU A O 1
ATOM 722 N N . LYS A 1 97 ? 12.641 15.477 8.297 1 94.25 97 LYS A N 1
ATOM 723 C CA . LYS A 1 97 ? 12.562 15 6.914 1 94.25 97 LYS A CA 1
ATOM 724 C C . LYS A 1 97 ? 11.258 15.445 6.254 1 94.25 97 LYS A C 1
ATOM 726 O O . LYS A 1 97 ? 11.25 15.836 5.086 1 94.25 97 LYS A O 1
ATOM 731 N N . LEU A 1 98 ? 10.18 15.406 7.035 1 96.12 98 LEU A N 1
ATOM 732 C CA . LEU A 1 98 ? 8.875 15.852 6.543 1 96.12 98 LEU A CA 1
ATOM 733 C C . LEU A 1 98 ? 8.914 17.312 6.145 1 96.12 98 LEU A C 1
ATOM 735 O O . LEU A 1 98 ? 8.438 17.688 5.074 1 96.12 98 LEU A O 1
ATOM 739 N N . GLU A 1 99 ? 9.477 18.141 6.945 1 95.5 99 GLU A N 1
ATOM 740 C CA . GLU A 1 99 ? 9.625 19.562 6.656 1 95.5 99 GLU A CA 1
ATOM 741 C C . GLU A 1 99 ? 10.398 19.781 5.359 1 95.5 99 GLU A C 1
ATOM 743 O O . GLU A 1 99 ? 10.008 20.594 4.523 1 95.5 99 GLU A O 1
ATOM 748 N N . LYS A 1 100 ? 11.508 19.094 5.238 1 93.69 100 LYS A N 1
ATOM 749 C CA . LYS A 1 100 ? 12.328 19.219 4.035 1 93.69 100 LYS A CA 1
ATOM 750 C C . LYS A 1 100 ? 11.531 18.844 2.787 1 93.69 100 LYS A C 1
ATOM 752 O O . LYS A 1 100 ? 11.578 19.547 1.781 1 93.69 100 LYS A O 1
ATOM 757 N N . ILE A 1 101 ? 10.758 17.734 2.816 1 94.31 101 ILE A N 1
ATOM 758 C CA . ILE A 1 101 ? 9.953 17.266 1.691 1 94.31 101 ILE A CA 1
ATOM 759 C C . ILE A 1 101 ? 8.914 18.328 1.326 1 94.31 101 ILE A C 1
ATOM 761 O O . ILE A 1 101 ? 8.742 18.656 0.15 1 94.31 101 ILE A O 1
ATOM 765 N N . LEU A 1 102 ? 8.25 18.906 2.303 1 94.5 102 LEU A N 1
ATOM 766 C CA . LEU A 1 102 ? 7.164 19.844 2.062 1 94.5 102 LEU A CA 1
ATOM 767 C C . LEU A 1 102 ? 7.707 21.188 1.591 1 94.5 102 LEU A C 1
ATOM 769 O O . LEU A 1 102 ? 6.965 22 1.034 1 94.5 102 LEU A O 1
ATOM 773 N N . SER A 1 103 ? 8.992 21.406 1.749 1 91.19 103 SER A N 1
ATOM 774 C CA . SER A 1 103 ? 9.602 22.672 1.343 1 91.19 103 SER A CA 1
ATOM 775 C C . SER A 1 103 ? 10.18 22.578 -0.067 1 91.19 103 SER A C 1
ATOM 777 O O . SER A 1 103 ? 10.57 23.578 -0.652 1 91.19 103 SER A O 1
ATOM 779 N N . LEU A 1 104 ? 10.258 21.375 -0.61 1 87.31 104 LEU A N 1
ATOM 780 C CA . LEU A 1 104 ? 10.898 21.125 -1.896 1 87.31 104 LEU A CA 1
ATOM 781 C C . LEU A 1 104 ? 10.211 21.906 -3.01 1 87.31 104 LEU A C 1
ATOM 783 O O . LEU A 1 104 ? 10.875 22.391 -3.928 1 87.31 104 LEU A O 1
ATOM 787 N N . HIS A 1 105 ? 8.922 21.891 -2.953 1 81.31 105 HIS A N 1
ATOM 788 C CA . HIS A 1 105 ? 8.219 22.562 -4.039 1 81.31 105 HIS A CA 1
ATOM 789 C C . HIS A 1 105 ? 8.586 24.047 -4.102 1 81.31 105 HIS A C 1
ATOM 791 O O . HIS A 1 105 ? 8.641 24.625 -5.184 1 81.31 105 HIS A O 1
ATOM 797 N N . TYR A 1 106 ? 8.82 24.703 -2.963 1 82.56 106 TYR A N 1
ATOM 798 C CA . TYR A 1 106 ? 9.258 26.109 -2.943 1 82.56 106 TYR A CA 1
ATOM 799 C C . TYR A 1 106 ? 10.641 26.25 -3.572 1 82.56 106 TYR A C 1
ATOM 801 O O . TYR A 1 106 ? 10.898 27.203 -4.309 1 82.56 106 TYR A O 1
ATOM 809 N N . LYS A 1 107 ? 11.383 25.266 -3.35 1 82 107 LYS A N 1
ATOM 810 C CA . LYS A 1 107 ? 12.742 25.281 -3.877 1 82 107 LYS A CA 1
ATOM 811 C C . LYS A 1 107 ? 12.758 25 -5.379 1 82 107 LYS A C 1
ATOM 813 O O . LYS A 1 107 ? 13.445 25.688 -6.137 1 82 107 LYS A O 1
ATOM 818 N N . ASN A 1 108 ? 11.945 24.094 -5.785 1 83.69 108 ASN A N 1
ATOM 819 C CA . ASN A 1 108 ? 11.93 23.672 -7.18 1 83.69 108 ASN A CA 1
ATOM 820 C C . ASN A 1 108 ? 11.25 24.719 -8.078 1 83.69 108 ASN A C 1
ATOM 822 O O . ASN A 1 108 ? 11.633 24.875 -9.234 1 83.69 108 ASN A O 1
ATOM 826 N N . ASN A 1 109 ? 10.156 25.359 -7.527 1 79.19 109 ASN A N 1
ATOM 827 C CA . ASN A 1 109 ? 9.406 26.312 -8.328 1 79.19 109 ASN A CA 1
ATOM 828 C C . ASN A 1 109 ? 9.883 27.734 -8.094 1 79.19 109 ASN A C 1
ATOM 830 O O . ASN A 1 109 ? 9.32 28.688 -8.633 1 79.19 109 ASN A O 1
ATOM 834 N N . LYS A 1 110 ? 10.922 27.922 -7.465 1 76.5 110 LYS A N 1
ATOM 835 C CA . LYS A 1 110 ? 11.516 29.219 -7.168 1 76.5 110 LYS A CA 1
ATOM 836 C C . LYS A 1 110 ? 10.461 30.188 -6.633 1 76.5 110 LYS A C 1
ATOM 838 O O . LYS A 1 110 ? 10.438 31.359 -7.02 1 76.5 110 LYS A O 1
ATOM 843 N N . GLU A 1 111 ? 9.43 29.578 -6.051 1 71.94 111 GLU A N 1
ATOM 844 C CA . GLU A 1 111 ? 8.305 30.328 -5.504 1 71.94 111 GLU A CA 1
ATOM 845 C C . GLU A 1 111 ? 8.641 30.906 -4.137 1 71.94 111 GLU A C 1
ATOM 847 O O . GLU A 1 111 ? 7.746 31.125 -3.312 1 71.94 111 GLU A O 1
ATOM 852 N N . GLY A 1 112 ? 9.828 31.391 -3.92 1 74.38 112 GLY A N 1
ATOM 853 C CA . GLY A 1 112 ? 10.195 32.031 -2.668 1 74.38 112 GLY A CA 1
ATOM 854 C C . GLY A 1 112 ? 10.5 31.047 -1.559 1 74.38 112 GLY A C 1
ATOM 855 O O . GLY A 1 112 ? 10.688 29.859 -1.814 1 74.38 112 GLY A O 1
ATOM 856 N N . SER A 1 113 ? 10.664 31.641 -0.21 1 77.44 113 SER A N 1
ATOM 857 C CA . SER A 1 113 ? 10.992 30.828 0.961 1 77.44 113 SER A CA 1
ATOM 858 C C . SER A 1 113 ? 9.75 30.141 1.528 1 77.44 113 SER A C 1
ATOM 860 O O . SER A 1 113 ? 8.68 30.75 1.582 1 77.44 113 SER A O 1
ATOM 862 N N . PRO A 1 114 ? 9.922 28.891 1.804 1 78.31 114 PRO A N 1
ATOM 863 C CA . PRO A 1 114 ? 8.805 28.25 2.496 1 78.31 114 PRO A CA 1
ATOM 864 C C . PRO A 1 114 ? 8.367 29.016 3.744 1 78.31 114 PRO A C 1
ATOM 866 O O . PRO A 1 114 ? 9.18 29.703 4.367 1 78.31 114 PRO A O 1
ATOM 869 N N . PRO A 1 115 ? 7.078 28.984 3.969 1 81.56 115 PRO A N 1
ATOM 870 C CA . PRO A 1 115 ? 6.656 29.594 5.23 1 81.56 115 PRO A CA 1
ATOM 871 C C . PRO A 1 115 ? 7.363 28.984 6.441 1 81.56 115 PRO A C 1
ATOM 873 O O . PRO A 1 115 ? 7.578 27.781 6.496 1 81.56 115 PRO A O 1
ATOM 876 N N . HIS A 1 116 ? 7.828 29.875 7.254 1 87.31 116 HIS A N 1
ATOM 877 C CA . HIS A 1 116 ? 8.492 29.422 8.469 1 87.31 116 HIS A CA 1
ATOM 878 C C . HIS A 1 116 ? 7.496 28.859 9.469 1 87.31 116 HIS A C 1
ATOM 880 O O . HIS A 1 116 ? 6.504 29.5 9.797 1 87.31 116 HIS A O 1
ATOM 886 N N . ARG A 1 117 ? 7.656 27.641 9.891 1 92.62 117 ARG A N 1
ATOM 887 C CA . ARG A 1 117 ? 6.848 26.969 10.914 1 92.62 117 ARG A CA 1
ATOM 888 C C . ARG A 1 117 ? 7.73 26.328 11.977 1 92.62 117 ARG A C 1
ATOM 890 O O . ARG A 1 117 ? 8.797 25.797 11.664 1 92.62 117 ARG A O 1
ATOM 897 N N . PRO A 1 118 ? 7.207 26.484 13.25 1 94.75 118 PRO A N 1
ATOM 898 C CA . PRO A 1 118 ? 7.934 25.75 14.289 1 94.75 118 PRO A CA 1
ATOM 899 C C . PRO A 1 118 ? 8.008 24.25 14.016 1 94.75 118 PRO A C 1
ATOM 901 O O . PRO A 1 118 ? 7.074 23.672 13.445 1 94.75 118 PRO A O 1
ATOM 904 N N . PRO A 1 119 ? 9.109 23.656 14.406 1 93.81 119 PRO A N 1
ATOM 905 C CA . PRO A 1 119 ? 9.305 22.234 14.164 1 93.81 119 PRO A CA 1
ATOM 906 C C . PRO A 1 119 ? 8.141 21.375 14.672 1 93.81 119 PRO A C 1
ATOM 908 O O . PRO A 1 119 ? 7.812 20.344 14.078 1 93.81 119 PRO A O 1
ATOM 911 N N . ALA A 1 120 ? 7.477 21.828 15.719 1 94.12 120 ALA A N 1
ATOM 912 C CA . ALA A 1 120 ? 6.383 21.094 16.328 1 94.12 120 ALA A CA 1
ATOM 913 C C . ALA A 1 120 ? 5.199 20.969 15.375 1 94.12 120 ALA A C 1
ATOM 915 O O . ALA A 1 120 ? 4.402 20.031 15.477 1 94.12 120 ALA A O 1
ATOM 916 N N . GLU A 1 121 ? 5.133 21.891 14.43 1 96.56 121 GLU A N 1
ATOM 917 C CA . GLU A 1 121 ? 4.012 21.922 13.492 1 96.56 121 GLU A CA 1
ATOM 918 C C . GLU A 1 121 ? 4.121 20.797 12.461 1 96.56 121 GLU A C 1
ATOM 920 O O . GLU A 1 121 ? 3.145 20.469 11.789 1 96.56 121 GLU A O 1
ATOM 925 N N . TYR A 1 122 ? 5.238 20.172 12.359 1 96.88 122 TYR A N 1
ATOM 926 C CA . TYR A 1 122 ? 5.445 19.141 11.359 1 96.88 122 TYR A CA 1
ATOM 927 C C . TYR A 1 122 ? 5.305 17.75 11.984 1 96.88 122 TYR A C 1
ATOM 929 O O . TYR A 1 122 ? 5.41 16.734 11.289 1 96.88 122 TYR A O 1
ATOM 937 N N . THR A 1 123 ? 5.027 17.641 13.312 1 97.69 123 THR A N 1
ATOM 938 C CA . THR A 1 123 ? 4.879 16.344 13.984 1 97.69 123 THR A CA 1
ATOM 939 C C . THR A 1 123 ? 3.514 15.742 13.688 1 97.69 123 THR A C 1
ATOM 941 O O . THR A 1 123 ? 3.309 14.539 13.883 1 97.69 123 THR A O 1
ATOM 944 N N . CYS A 1 124 ? 2.617 16.516 13.242 1 98.31 124 CYS A N 1
ATOM 945 C CA . CYS A 1 124 ? 1.278 16.094 12.852 1 98.31 124 CYS A CA 1
ATOM 946 C C . CYS A 1 124 ? 0.759 16.938 11.688 1 98.31 124 CYS A C 1
ATOM 948 O O . CYS A 1 124 ? 0.672 18.156 11.797 1 98.31 124 CYS A O 1
ATOM 950 N N . ILE A 1 125 ? 0.4 16.328 10.609 1 98.56 125 ILE A N 1
ATOM 951 C CA . ILE A 1 125 ? -0.218 17.078 9.516 1 98.56 125 ILE A CA 1
ATOM 952 C C . ILE A 1 125 ? -1.4 16.281 8.961 1 98.56 125 ILE A C 1
ATOM 954 O O . ILE A 1 125 ? -1.407 15.047 9.008 1 98.56 125 ILE A O 1
ATOM 958 N N . LEU A 1 126 ? -2.451 16.969 8.477 1 98.62 126 LEU A N 1
ATOM 959 C CA . LEU A 1 126 ? -3.576 16.391 7.758 1 98.62 126 LEU A CA 1
ATOM 960 C C . LEU A 1 126 ? -3.533 16.781 6.281 1 98.62 126 LEU A C 1
ATOM 962 O O . LEU A 1 126 ? -3.236 17.922 5.945 1 98.62 126 LEU A O 1
ATOM 966 N N . VAL A 1 127 ? -3.701 15.828 5.43 1 98.38 127 VAL A N 1
ATOM 967 C CA . VAL A 1 127 ? -3.803 16.078 3.994 1 98.38 127 VAL A CA 1
ATOM 968 C C . VAL A 1 127 ? -5.25 15.891 3.539 1 98.38 127 VAL A C 1
ATOM 970 O O . VAL A 1 127 ? -5.832 14.82 3.715 1 98.38 127 VAL A O 1
ATOM 973 N N . GLN A 1 128 ? -5.828 16.875 2.947 1 97.56 128 GLN A N 1
ATOM 974 C CA . GLN A 1 128 ? -7.199 16.828 2.455 1 97.56 128 GLN A CA 1
ATOM 975 C C . GLN A 1 128 ? -7.273 16.156 1.092 1 97.56 128 GLN A C 1
ATOM 977 O O . GLN A 1 128 ? -6.289 16.125 0.354 1 97.56 128 GLN A O 1
ATOM 982 N N . HIS A 1 129 ? -8.445 15.641 0.788 1 95.62 129 HIS A N 1
ATOM 983 C CA . HIS A 1 129 ?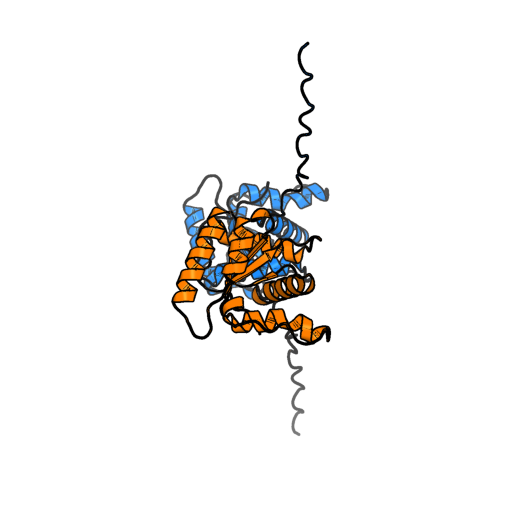 -8.664 15.008 -0.506 1 95.62 129 HIS A CA 1
ATOM 984 C C . HIS A 1 129 ? -8.406 15.984 -1.65 1 95.62 129 HIS A C 1
ATOM 986 O O . HIS A 1 129 ? -8.75 17.156 -1.555 1 95.62 129 HIS A O 1
ATOM 992 N N . ALA A 1 130 ? -7.797 15.469 -2.697 1 94.06 130 ALA A N 1
ATOM 993 C CA . ALA A 1 130 ? -7.574 16.281 -3.887 1 94.06 130 ALA A CA 1
ATOM 994 C C . ALA A 1 130 ? -8.867 16.484 -4.664 1 94.06 130 ALA A C 1
ATOM 996 O O . ALA A 1 130 ? -9.758 15.633 -4.641 1 94.06 130 ALA A O 1
ATOM 997 N N . LYS A 1 131 ? -8.883 17.625 -5.344 1 89.44 131 LYS A N 1
ATOM 998 C CA . LYS A 1 131 ? -10.039 17.906 -6.191 1 89.44 131 LYS A CA 1
ATOM 999 C C . LYS A 1 131 ? -10 17.078 -7.469 1 89.44 131 LYS A C 1
ATOM 1001 O O . LYS A 1 131 ? -11.039 16.641 -7.973 1 89.44 131 LYS A O 1
ATOM 1006 N N . LYS A 1 132 ? -8.82 16.875 -7.895 1 91.19 132 LYS A N 1
ATOM 1007 C CA . LYS A 1 132 ? -8.625 16.047 -9.07 1 91.19 132 LYS A CA 1
ATOM 1008 C C . LYS A 1 132 ? -8.016 14.695 -8.695 1 91.19 132 LYS A C 1
ATOM 1010 O O . LYS A 1 132 ? -7.121 14.625 -7.852 1 91.19 132 LYS A O 1
ATOM 1015 N N . GLU A 1 133 ? -8.602 13.734 -9.367 1 86.62 133 GLU A N 1
ATOM 1016 C CA . GLU A 1 133 ? -8.109 12.391 -9.094 1 86.62 133 GLU A CA 1
ATOM 1017 C C . GLU A 1 133 ? -6.715 12.18 -9.688 1 86.62 133 GLU A C 1
ATOM 1019 O O . GLU A 1 133 ? -6.477 12.5 -10.852 1 86.62 133 GLU A O 1
ATOM 1024 N N . VAL A 1 134 ? -5.801 11.805 -8.82 1 88.38 134 VAL A N 1
ATOM 1025 C CA . VAL A 1 134 ? -4.473 11.352 -9.219 1 88.38 134 VAL A CA 1
ATOM 1026 C C . VAL A 1 134 ? -4.324 9.859 -8.906 1 88.38 134 VAL A C 1
ATOM 1028 O O . VAL A 1 134 ? -4.312 9.461 -7.742 1 88.38 134 VAL A O 1
ATOM 1031 N N . PRO A 1 135 ? -4.242 9.078 -9.914 1 89.44 135 PRO A N 1
ATOM 1032 C CA . PRO A 1 135 ? -4.25 7.629 -9.703 1 89.44 135 PRO A CA 1
ATOM 1033 C C . PRO A 1 135 ? -3.23 7.18 -8.656 1 89.44 135 PRO A C 1
ATOM 1035 O O . PRO A 1 135 ? -3.535 6.328 -7.82 1 89.44 135 PRO A O 1
ATOM 1038 N N . ALA A 1 136 ? -2.021 7.742 -8.75 1 90 136 ALA A N 1
ATOM 1039 C CA . ALA A 1 136 ? -0.981 7.371 -7.797 1 90 136 ALA A CA 1
ATOM 1040 C C . ALA A 1 136 ? -1.405 7.703 -6.367 1 90 136 ALA A C 1
ATOM 1042 O O . ALA A 1 136 ? -1.121 6.945 -5.438 1 90 136 ALA A O 1
ATOM 1043 N N . ASP A 1 137 ? -2.096 8.805 -6.238 1 92.81 137 ASP A N 1
ATOM 1044 C CA . ASP A 1 137 ? -2.568 9.211 -4.922 1 92.81 137 ASP A CA 1
ATOM 1045 C C . ASP A 1 137 ? -3.654 8.266 -4.41 1 92.81 137 ASP A C 1
ATOM 1047 O O . ASP A 1 137 ? -3.654 7.883 -3.238 1 92.81 137 ASP A O 1
ATOM 1051 N N . GLU A 1 138 ? -4.52 7.953 -5.289 1 92.5 138 GLU A N 1
ATOM 1052 C CA . GLU A 1 138 ? -5.594 7.031 -4.926 1 92.5 138 GLU A CA 1
ATOM 1053 C C . GLU A 1 138 ? -5.039 5.676 -4.508 1 92.5 138 GLU A C 1
ATOM 1055 O O . GLU A 1 138 ? -5.527 5.062 -3.553 1 92.5 138 GLU A O 1
ATOM 1060 N N . MET A 1 139 ? -4.07 5.242 -5.188 1 92.81 139 MET A N 1
ATOM 1061 C CA . MET A 1 139 ? -3.455 3.963 -4.852 1 92.81 139 MET A CA 1
ATOM 1062 C C . MET A 1 139 ? -2.766 4.031 -3.492 1 92.81 139 MET A C 1
ATOM 1064 O O . MET A 1 139 ? -2.865 3.098 -2.693 1 92.81 139 MET A O 1
ATOM 1068 N N . LEU A 1 140 ? -2.053 5.086 -3.254 1 93.62 140 LEU A N 1
ATOM 1069 C CA . LEU A 1 140 ? -1.412 5.266 -1.956 1 93.62 140 LEU A CA 1
ATOM 1070 C C . LEU A 1 140 ? -2.438 5.203 -0.83 1 93.62 140 LEU A C 1
ATOM 1072 O O . LEU A 1 140 ? -2.234 4.5 0.161 1 93.62 140 LEU A O 1
ATOM 1076 N N . LEU A 1 141 ? -3.5 5.934 -1.019 1 93.69 141 LEU A N 1
ATOM 1077 C CA . LEU A 1 141 ? -4.539 5.98 0.007 1 93.69 141 LEU A CA 1
ATOM 1078 C C . LEU A 1 141 ? -5.168 4.609 0.207 1 93.69 141 LEU A C 1
ATOM 1080 O O . LEU A 1 141 ? -5.477 4.219 1.336 1 93.69 141 LEU A O 1
ATOM 1084 N N . ALA A 1 142 ? -5.363 3.904 -0.871 1 90.94 142 ALA A N 1
ATOM 1085 C CA . ALA A 1 142 ? -5.879 2.541 -0.777 1 90.94 142 ALA A CA 1
ATOM 1086 C C . ALA A 1 142 ? -4.922 1.647 0.01 1 90.94 142 ALA A C 1
ATOM 1088 O O . ALA A 1 142 ? -5.359 0.799 0.792 1 90.94 142 ALA A O 1
ATOM 1089 N N . CYS A 1 143 ? -3.613 1.792 -0.246 1 90.06 143 CYS A N 1
ATOM 1090 C CA . CYS A 1 143 ? -2.604 1.044 0.495 1 90.06 143 CYS A CA 1
ATOM 1091 C C . CYS A 1 143 ? -2.678 1.355 1.984 1 90.06 143 CYS A C 1
ATOM 1093 O O . CYS A 1 143 ? -2.664 0.444 2.814 1 90.06 143 CYS A O 1
ATOM 1095 N N . CYS A 1 144 ? -2.836 2.611 2.303 1 90.12 144 CYS A N 1
ATOM 1096 C CA . CYS A 1 144 ? -2.918 3.014 3.703 1 90.12 144 CYS A CA 1
ATOM 1097 C C . CYS A 1 144 ? -4.172 2.453 4.359 1 90.12 144 CYS A C 1
ATOM 1099 O O . CYS A 1 144 ? -4.145 2.055 5.523 1 90.12 144 CYS A O 1
ATOM 1101 N N . ASP A 1 145 ? -5.234 2.41 3.562 1 88.38 145 ASP A N 1
ATOM 1102 C CA . ASP A 1 145 ? -6.484 1.839 4.055 1 88.38 145 ASP A CA 1
ATOM 1103 C C . ASP A 1 145 ? -6.309 0.366 4.418 1 88.38 145 ASP A C 1
ATOM 1105 O O . ASP A 1 145 ? -6.785 -0.082 5.461 1 88.38 145 ASP A O 1
ATOM 1109 N N . GLU A 1 146 ? -5.656 -0.321 3.594 1 85.69 146 GLU A N 1
ATOM 1110 C CA . GLU A 1 146 ? -5.441 -1.749 3.811 1 85.69 146 GLU A CA 1
ATOM 1111 C C . GLU A 1 146 ? -4.523 -1.993 5.004 1 85.69 146 GLU A C 1
ATOM 1113 O O . GLU A 1 146 ? -4.727 -2.941 5.77 1 85.69 146 GLU A O 1
ATOM 1118 N N . MET A 1 147 ? -3.545 -1.184 5.148 1 82.94 147 MET A N 1
ATOM 1119 C CA . MET A 1 147 ? -2.6 -1.298 6.258 1 82.94 147 MET A CA 1
ATOM 1120 C C . MET A 1 147 ? -3.295 -1.06 7.594 1 82.94 147 MET A C 1
ATOM 1122 O O . MET A 1 147 ? -2.941 -1.678 8.602 1 82.94 147 MET A O 1
ATOM 1126 N N . MET A 1 148 ? -4.355 -0.267 7.641 1 81.12 148 MET A N 1
ATOM 1127 C CA . MET A 1 148 ? -5.055 0.1 8.867 1 81.12 148 MET A CA 1
ATOM 1128 C C . MET A 1 148 ? -6.125 -0.93 9.211 1 81.12 148 MET A C 1
ATOM 1130 O O . MET A 1 148 ? -6.445 -1.129 10.391 1 81.12 148 MET A O 1
ATOM 1134 N N . THR A 1 149 ? -6.824 -1.493 8.258 1 74.75 149 THR A N 1
ATOM 1135 C CA . THR A 1 149 ? -7.906 -2.445 8.477 1 74.75 149 THR A CA 1
ATOM 1136 C C . THR A 1 149 ? -7.43 -3.621 9.328 1 74.75 149 THR A C 1
ATOM 1138 O O . THR A 1 149 ? -8.203 -4.191 10.094 1 74.75 149 THR A O 1
ATOM 1141 N N . ASP A 1 150 ? -6.293 -4.051 9.234 1 60.91 150 ASP A N 1
ATOM 1142 C CA . ASP A 1 150 ? -5.863 -5.238 9.961 1 60.91 150 ASP A CA 1
ATOM 1143 C C . ASP A 1 150 ? -5.422 -4.883 11.383 1 60.91 150 ASP A C 1
ATOM 1145 O O . ASP A 1 150 ? -5.066 -5.766 12.164 1 60.91 150 ASP A O 1
ATOM 1149 N N . GLY A 1 151 ? -5.793 -3.719 11.789 1 56.78 151 GLY A N 1
ATOM 1150 C CA . GLY A 1 151 ? -5.547 -3.32 13.164 1 56.78 151 GLY A CA 1
ATOM 1151 C C . GLY A 1 151 ? -4.074 -3.166 13.492 1 56.78 151 GLY A C 1
ATOM 1152 O O . GLY A 1 151 ? -3.705 -2.938 14.641 1 56.78 151 GLY A O 1
ATOM 1153 N N . VAL A 1 152 ? -3.178 -3.699 12.594 1 52.09 152 VAL A N 1
ATOM 1154 C CA . VAL A 1 152 ? -1.758 -3.529 12.883 1 52.09 152 VAL A CA 1
ATOM 1155 C C . VAL A 1 152 ? -1.301 -2.143 12.438 1 52.09 152 VAL A C 1
ATOM 1157 O O . VAL A 1 152 ? -1.213 -1.868 11.234 1 52.09 152 VAL A O 1
ATOM 1160 N N . LEU A 1 153 ? -1.777 -1.153 13.219 1 53.97 153 LEU A N 1
ATOM 1161 C CA . LEU A 1 153 ? -1.206 0.169 12.984 1 53.97 153 LEU A CA 1
ATOM 1162 C C . LEU A 1 153 ? 0.307 0.085 12.812 1 53.97 153 LEU A C 1
ATOM 1164 O O . LEU A 1 153 ? 0.962 -0.749 13.438 1 53.97 153 LEU A O 1
ATOM 1168 N N . PHE A 1 154 ? 0.892 0.385 11.789 1 56.12 154 PHE A N 1
ATOM 1169 C CA . PHE A 1 154 ? 2.318 0.472 11.5 1 56.12 154 PHE A CA 1
ATOM 1170 C C . PHE A 1 154 ? 3.123 0.634 12.781 1 56.12 154 PHE A C 1
ATOM 1172 O O . PHE A 1 154 ? 2.934 1.602 13.523 1 56.12 154 PHE A O 1
ATOM 1179 N N . HIS A 1 155 ? 3.629 -0.493 13.242 1 61.62 155 HIS A N 1
ATOM 1180 C CA . HIS A 1 155 ? 4.422 -0.28 14.445 1 61.62 155 HIS A CA 1
ATOM 1181 C C . HIS A 1 155 ? 5.762 0.375 14.117 1 61.62 155 HIS A C 1
ATOM 1183 O O . HIS A 1 155 ? 6.395 0.968 14.992 1 61.62 155 HIS A O 1
ATOM 1189 N N . HIS A 1 156 ? 6.098 0.259 12.859 1 73.31 156 HIS A N 1
ATOM 1190 C CA . HIS A 1 156 ? 7.352 0.926 12.523 1 73.31 156 HIS A CA 1
ATOM 1191 C C . HIS A 1 156 ? 7.113 2.121 11.609 1 73.31 156 HIS A C 1
ATOM 1193 O O . HIS A 1 156 ? 6.465 1.99 10.562 1 73.31 156 HIS A O 1
ATOM 1199 N N . PRO A 1 157 ? 7.629 3.232 12.039 1 80.81 157 PRO A N 1
ATOM 1200 C CA . PRO A 1 157 ? 7.449 4.426 11.211 1 80.81 157 PRO A CA 1
ATOM 1201 C C . PRO A 1 157 ? 8.094 4.285 9.836 1 80.81 157 PRO A C 1
ATOM 1203 O O . PRO A 1 157 ? 9.164 3.688 9.703 1 80.81 157 PRO A O 1
ATOM 1206 N N . LEU A 1 158 ? 7.383 4.691 8.758 1 85.94 158 LEU A N 1
ATOM 1207 C CA . LEU A 1 158 ? 7.898 4.719 7.398 1 85.94 158 LEU A CA 1
ATOM 1208 C C . LEU A 1 158 ? 9.125 5.621 7.297 1 85.94 158 LEU A C 1
ATOM 1210 O O . LEU A 1 158 ? 9.109 6.754 7.789 1 85.94 158 LEU A O 1
ATOM 1214 N N . GLN A 1 159 ? 10.18 5.059 6.68 1 82.44 159 GLN A N 1
ATOM 1215 C CA . GLN A 1 159 ? 11.375 5.871 6.453 1 82.44 159 GLN A CA 1
ATOM 1216 C C . GLN A 1 159 ? 11.188 6.789 5.25 1 82.44 159 GLN A C 1
ATOM 1218 O O . GLN A 1 159 ? 10.984 6.32 4.129 1 82.44 159 GLN A O 1
ATOM 1223 N N . LEU A 1 160 ? 11.133 8.125 5.395 1 87.06 160 LEU A N 1
ATOM 1224 C CA . LEU A 1 160 ? 11.023 9.102 4.324 1 87.06 160 LEU A CA 1
ATOM 1225 C C . LEU A 1 160 ? 12.375 9.328 3.648 1 87.06 160 LEU A C 1
ATOM 1227 O O . LEU A 1 160 ? 13.406 9.375 4.32 1 87.06 160 LEU A O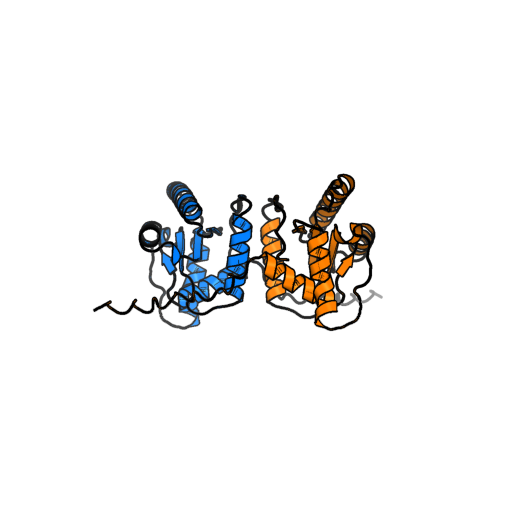 1
ATOM 1231 N N . PRO A 1 161 ? 12.328 9.375 2.227 1 70.44 161 PRO A N 1
ATOM 1232 C CA . PRO A 1 161 ? 13.578 9.5 1.474 1 70.44 161 PRO A CA 1
ATOM 1233 C C . PRO A 1 161 ? 14.102 10.938 1.431 1 70.44 161 PRO A C 1
ATOM 1235 O O . PRO A 1 161 ? 13.352 11.859 1.103 1 70.44 161 PRO A O 1
ATOM 1238 N N . ILE A 1 162 ? 15.062 11.43 2.201 1 68.75 162 ILE A N 1
ATOM 1239 C CA . ILE A 1 162 ? 15.703 12.727 1.996 1 68.75 162 ILE A CA 1
ATOM 1240 C C . ILE A 1 162 ? 17.172 12.523 1.651 1 68.75 162 ILE A C 1
ATOM 1242 O O . ILE A 1 162 ? 17.781 11.531 2.068 1 68.75 162 ILE A O 1
ATOM 1246 N N . MET B 1 1 ? -55.875 21.984 -3.82 1 29.84 1 MET B N 1
ATOM 1247 C CA . MET B 1 1 ? -54.844 22.672 -4.594 1 29.84 1 MET B CA 1
ATOM 1248 C C . MET B 1 1 ? -53.469 22.172 -4.203 1 29.84 1 MET B C 1
ATOM 1250 O O . MET B 1 1 ? -52.969 22.453 -3.105 1 29.84 1 MET B O 1
ATOM 1254 N N . THR B 1 2 ? -53.156 20.828 -4.457 1 32.12 2 THR B N 1
ATOM 1255 C CA . THR B 1 2 ? -52.188 19.828 -4.035 1 32.12 2 THR B CA 1
ATOM 1256 C C . THR B 1 2 ? -50.781 20.203 -4.52 1 32.12 2 THR B C 1
ATOM 1258 O O . THR B 1 2 ? -50.562 20.359 -5.723 1 32.12 2 THR B O 1
ATOM 1261 N N . LEU B 1 3 ? -50.156 21.109 -3.727 1 35.16 3 LEU B N 1
ATOM 1262 C CA . LEU B 1 3 ? -48.844 21.672 -4.043 1 35.16 3 LEU B CA 1
ATOM 1263 C C . LEU B 1 3 ? -47.906 20.594 -4.582 1 35.16 3 LEU B C 1
ATOM 1265 O O . LEU B 1 3 ? -47.938 19.453 -4.102 1 35.16 3 LEU B O 1
ATOM 1269 N N . PRO B 1 4 ? -47.594 20.625 -5.934 1 34.62 4 PRO B N 1
ATOM 1270 C CA . PRO B 1 4 ? -46.688 19.719 -6.664 1 34.62 4 PRO B CA 1
ATOM 1271 C C . PRO B 1 4 ? -45.438 19.359 -5.871 1 34.62 4 PRO B C 1
ATOM 1273 O O . PRO B 1 4 ? -45 20.156 -5.043 1 34.62 4 PRO B O 1
ATOM 1276 N N . GLU B 1 5 ? -45.375 18.078 -5.504 1 31.84 5 GLU B N 1
ATOM 1277 C CA . GLU B 1 5 ? -44.375 17.219 -4.895 1 31.84 5 GLU B CA 1
ATOM 1278 C C . GLU B 1 5 ? -42.969 17.5 -5.469 1 31.84 5 GLU B C 1
ATOM 1280 O O . GLU B 1 5 ? -42.781 17.422 -6.68 1 31.84 5 GLU B O 1
ATOM 1285 N N . GLY B 1 6 ? -42.344 18.562 -5.027 1 32.72 6 GLY B N 1
ATOM 1286 C CA . GLY B 1 6 ? -41 19.047 -5.301 1 32.72 6 GLY B CA 1
ATOM 1287 C C . GLY B 1 6 ? -40.031 17.938 -5.621 1 32.72 6 GLY B C 1
ATOM 1288 O O . GLY B 1 6 ? -40.125 16.844 -5.062 1 32.72 6 GLY B O 1
ATOM 1289 N N . THR B 1 7 ? -39.656 17.844 -6.953 1 31.05 7 THR B N 1
ATOM 1290 C CA . THR B 1 7 ? -38.688 17.031 -7.66 1 31.05 7 THR B CA 1
ATOM 1291 C C . THR B 1 7 ? -37.406 16.906 -6.836 1 31.05 7 THR B C 1
ATOM 1293 O O . THR B 1 7 ? -36.719 17.891 -6.578 1 31.05 7 THR B O 1
ATOM 1296 N N . GLU B 1 8 ? -37.469 16.156 -5.762 1 29.31 8 GLU B N 1
ATOM 1297 C CA . GLU B 1 8 ? -36.344 15.734 -4.953 1 29.31 8 GLU B CA 1
ATOM 1298 C C . GLU B 1 8 ? -35.156 15.344 -5.832 1 29.31 8 GLU B C 1
ATOM 1300 O O . GLU B 1 8 ? -35.25 14.406 -6.621 1 29.31 8 GLU B O 1
ATOM 1305 N N . ALA B 1 9 ? -34.5 16.297 -6.598 1 29.09 9 ALA B N 1
ATOM 1306 C CA . ALA B 1 9 ? -33.219 16.125 -7.242 1 29.09 9 ALA B CA 1
ATOM 1307 C C . ALA B 1 9 ? -32.312 15.18 -6.438 1 29.09 9 ALA B C 1
ATOM 1309 O O . ALA B 1 9 ? -31.859 15.531 -5.352 1 29.09 9 ALA B O 1
ATOM 1310 N N . SER B 1 10 ? -32.625 13.992 -6.375 1 27.12 10 SER B N 1
ATOM 1311 C CA . SER B 1 10 ? -31.859 12.859 -5.855 1 27.12 10 SER B CA 1
ATOM 1312 C C . SER B 1 10 ? -30.391 12.945 -6.242 1 27.12 10 SER B C 1
ATOM 1314 O O . SER B 1 10 ? -30.062 13.344 -7.363 1 27.12 10 SER B O 1
ATOM 1316 N N . ALA B 1 11 ? -29.484 13.094 -5.246 1 28.11 11 ALA B N 1
ATOM 1317 C CA . ALA B 1 11 ? -28.031 13.016 -5.062 1 28.11 11 ALA B CA 1
ATOM 1318 C C . ALA B 1 11 ? -27.422 11.914 -5.93 1 28.11 11 ALA B C 1
ATOM 1320 O O . ALA B 1 11 ? -27.578 10.727 -5.625 1 28.11 11 ALA B O 1
ATOM 1321 N N . ALA B 1 12 ? -27.562 11.742 -7.102 1 27.81 12 ALA B N 1
ATOM 1322 C CA . ALA B 1 12 ? -26.797 10.844 -7.961 1 27.81 12 ALA B CA 1
ATOM 1323 C C . ALA B 1 12 ? -25.328 10.789 -7.531 1 27.81 12 ALA B C 1
ATOM 1325 O O . ALA B 1 12 ? -24.531 11.625 -7.934 1 27.81 12 ALA B O 1
ATOM 1326 N N . ILE B 1 13 ? -25.062 10.789 -6.273 1 29.88 13 ILE B N 1
ATOM 1327 C CA . ILE B 1 13 ? -23.766 10.602 -5.66 1 29.88 13 ILE B CA 1
ATOM 1328 C C . ILE B 1 13 ? -22.953 9.57 -6.457 1 29.88 13 ILE B C 1
ATOM 1330 O O . ILE B 1 13 ? -23.438 8.461 -6.695 1 29.88 13 ILE B O 1
ATOM 1334 N N . CYS B 1 14 ? -22.453 9.859 -7.652 1 28.45 14 CYS B N 1
ATOM 1335 C CA . CYS B 1 14 ? -21.609 9.047 -8.539 1 28.45 14 CYS B CA 1
ATOM 1336 C C . CYS B 1 14 ? -20.984 7.887 -7.785 1 28.45 14 CYS B C 1
ATOM 1338 O O . CYS B 1 14 ? -20.297 8.094 -6.777 1 28.45 14 CYS B O 1
ATOM 1340 N N . ASN B 1 15 ? -21.5 6.715 -7.699 1 33 15 ASN B N 1
ATOM 1341 C CA . ASN B 1 15 ? -21.281 5.34 -7.258 1 33 15 ASN B CA 1
ATOM 1342 C C . ASN B 1 15 ? -19.844 4.887 -7.531 1 33 15 ASN B C 1
ATOM 1344 O O . ASN B 1 15 ? -19.578 3.688 -7.617 1 33 15 ASN B O 1
ATOM 1348 N N . LYS B 1 16 ? -19 5.453 -8.328 1 37.94 16 LYS B N 1
ATOM 1349 C CA . LYS B 1 16 ? -17.672 4.898 -8.562 1 37.94 16 LYS B CA 1
ATOM 1350 C C . LYS B 1 16 ? -17 4.488 -7.254 1 37.94 16 LYS B C 1
ATOM 1352 O O . LYS B 1 16 ? -16.797 5.32 -6.367 1 37.94 16 LYS B O 1
ATOM 1357 N N . LYS B 1 17 ? -17.25 3.309 -6.762 1 44.91 17 LYS B N 1
ATOM 1358 C CA . LYS B 1 17 ? -16.719 2.684 -5.555 1 44.91 17 LYS B CA 1
ATOM 1359 C C . LYS B 1 17 ? -15.25 3.043 -5.355 1 44.91 17 LYS B C 1
ATOM 1361 O O . LYS B 1 17 ? -14.445 2.926 -6.281 1 44.91 17 LYS B O 1
ATOM 1366 N N . PRO B 1 18 ? -14.859 3.859 -4.414 1 55.09 18 PRO B N 1
ATOM 1367 C CA . PRO B 1 18 ? -13.477 4.215 -4.098 1 55.09 18 PRO B CA 1
ATOM 1368 C C . PRO B 1 18 ? -12.508 3.055 -4.312 1 55.09 18 PRO B C 1
ATOM 1370 O O . PRO B 1 18 ? -12.828 1.911 -3.977 1 55.09 18 PRO B O 1
ATOM 1373 N N . MET B 1 19 ? -11.617 3.107 -5.426 1 64.62 19 MET B N 1
ATOM 1374 C CA . MET B 1 19 ? -10.594 2.092 -5.656 1 64.62 19 MET B CA 1
ATOM 1375 C C . MET B 1 19 ? -10 1.612 -4.336 1 64.62 19 MET B C 1
ATOM 1377 O O . MET B 1 19 ? -9.539 2.42 -3.527 1 64.62 19 MET B O 1
ATOM 1381 N N . ASN B 1 20 ? -10.523 0.29 -3.936 1 83.19 20 ASN B N 1
ATOM 1382 C CA . ASN B 1 20 ? -9.891 -0.292 -2.758 1 83.19 20 ASN B CA 1
ATOM 1383 C C . ASN B 1 20 ? -8.68 -1.14 -3.133 1 83.19 20 ASN B C 1
ATOM 1385 O O . ASN B 1 20 ? -8.383 -1.317 -4.316 1 83.19 20 ASN B O 1
ATOM 1389 N N . PHE B 1 21 ? -7.828 -1.439 -2.283 1 90.62 21 PHE B N 1
ATOM 1390 C CA . PHE B 1 21 ? -6.566 -2.152 -2.473 1 90.62 21 PHE B CA 1
ATOM 1391 C C . PHE B 1 21 ? -6.801 -3.484 -3.176 1 90.62 21 PHE B C 1
ATOM 1393 O O . PHE B 1 21 ? -5.992 -3.902 -4.008 1 90.62 21 PHE B O 1
ATOM 1400 N N . GLY B 1 22 ? -7.996 -4.141 -2.971 1 91.12 22 GLY B N 1
ATOM 1401 C CA . GLY B 1 22 ? -8.359 -5.383 -3.633 1 91.12 22 GLY B CA 1
ATOM 1402 C C . GLY B 1 22 ? -8.477 -5.242 -5.141 1 91.12 22 GLY B C 1
ATOM 1403 O O . GLY B 1 22 ? -8.039 -6.125 -5.883 1 91.12 22 GLY B O 1
ATOM 1404 N N . ASN B 1 23 ? -9.031 -4.148 -5.602 1 91.94 23 ASN B N 1
ATOM 1405 C CA . ASN B 1 23 ? -9.148 -3.896 -7.035 1 91.94 23 ASN B CA 1
ATOM 1406 C C . ASN B 1 23 ? -7.781 -3.693 -7.684 1 91.94 23 ASN B C 1
ATOM 1408 O O . ASN B 1 23 ? -7.566 -4.109 -8.82 1 91.94 23 ASN B O 1
ATOM 1412 N N . ILE B 1 24 ? -6.887 -3.004 -6.977 1 92.5 24 ILE B N 1
ATOM 1413 C CA . ILE B 1 24 ? -5.531 -2.787 -7.469 1 92.5 24 ILE B CA 1
ATOM 1414 C C . ILE B 1 24 ? -4.836 -4.129 -7.676 1 92.5 24 ILE B C 1
ATOM 1416 O O . ILE B 1 24 ? -4.223 -4.363 -8.719 1 92.5 24 ILE B O 1
ATOM 1420 N N . VAL B 1 25 ? -4.988 -5.008 -6.75 1 95.06 25 VAL B N 1
ATOM 1421 C CA . VAL B 1 25 ? -4.387 -6.336 -6.812 1 95.06 25 VAL B CA 1
ATOM 1422 C C . VAL B 1 25 ? -5.012 -7.137 -7.953 1 95.06 25 VAL B C 1
ATOM 1424 O O . VAL B 1 25 ? -4.301 -7.793 -8.719 1 95.06 25 VAL B O 1
ATOM 1427 N N . LYS B 1 26 ? -6.324 -7.016 -8.07 1 94.88 26 LYS B N 1
ATOM 1428 C CA . LYS B 1 26 ? -7.027 -7.695 -9.148 1 94.88 26 LYS B CA 1
ATOM 1429 C C . LYS B 1 26 ? -6.477 -7.277 -10.516 1 94.88 26 LYS B C 1
ATOM 1431 O O . LYS B 1 26 ? -6.164 -8.133 -11.344 1 94.88 26 LYS B O 1
ATOM 1436 N N . ASP B 1 27 ? -6.398 -5.953 -10.742 1 93.06 27 ASP B N 1
ATOM 1437 C CA . ASP B 1 27 ? -5.883 -5.445 -12.008 1 93.06 27 ASP B CA 1
ATOM 1438 C C . ASP B 1 27 ? -4.453 -5.922 -12.25 1 93.06 27 ASP B C 1
ATOM 1440 O O . ASP B 1 27 ? -4.102 -6.297 -13.375 1 93.06 27 ASP B O 1
ATOM 1444 N N . PHE B 1 28 ? -3.65 -5.902 -11.227 1 95.56 28 PHE B N 1
ATOM 1445 C CA . PHE B 1 28 ? -2.271 -6.367 -11.289 1 95.56 28 PHE B CA 1
ATOM 1446 C C . PHE B 1 28 ? -2.211 -7.828 -11.719 1 95.56 28 PHE B C 1
ATOM 1448 O O . PHE B 1 28 ? -1.449 -8.188 -12.625 1 95.56 28 PHE B O 1
ATOM 1455 N N . LEU B 1 29 ? -3.004 -8.703 -11.125 1 96.12 29 LEU B N 1
ATOM 1456 C CA . LEU B 1 29 ? -3.033 -10.133 -11.414 1 96.12 29 LEU B CA 1
ATOM 1457 C C . LEU B 1 29 ? -3.533 -10.398 -12.828 1 96.12 29 LEU B C 1
ATOM 1459 O O . LEU B 1 29 ? -3.021 -11.281 -13.516 1 96.12 29 LEU B O 1
ATOM 1463 N N . MET B 1 30 ? -4.484 -9.633 -13.227 1 93.88 30 MET B N 1
ATOM 1464 C CA . MET B 1 30 ? -5 -9.766 -14.586 1 93.88 30 MET B CA 1
ATOM 1465 C C . MET B 1 30 ? -3.916 -9.469 -15.617 1 93.88 30 MET B C 1
ATOM 1467 O O . MET B 1 30 ? -3.756 -10.211 -16.594 1 93.88 30 MET B O 1
ATOM 1471 N N . ARG B 1 31 ? -3.189 -8.445 -15.383 1 93.88 31 ARG B N 1
ATOM 1472 C CA . ARG B 1 31 ? -2.1 -8.094 -16.281 1 93.88 31 ARG B CA 1
ATOM 1473 C C . ARG B 1 31 ? -1.021 -9.164 -16.297 1 93.88 31 ARG B C 1
ATOM 1475 O O . ARG B 1 31 ? -0.507 -9.531 -17.359 1 93.88 31 ARG B O 1
ATOM 1482 N N . ALA B 1 32 ? -0.651 -9.633 -15.117 1 95.62 32 ALA B N 1
ATOM 1483 C CA . ALA B 1 32 ? 0.353 -10.688 -15.008 1 95.62 32 ALA B CA 1
ATOM 1484 C C . ALA B 1 32 ? -0.087 -11.938 -15.758 1 95.62 32 ALA B C 1
ATOM 1486 O O . ALA B 1 32 ? 0.724 -12.594 -16.422 1 95.62 32 ALA B O 1
ATOM 1487 N N . SER B 1 33 ? -1.405 -12.312 -15.656 1 93.62 33 SER B N 1
ATOM 1488 C CA . SER B 1 33 ? -1.95 -13.477 -16.344 1 93.62 33 SER B CA 1
ATOM 1489 C C . SER B 1 33 ? -1.903 -13.312 -17.859 1 93.62 33 SER B C 1
ATOM 1491 O O . SER B 1 33 ? -1.544 -14.242 -18.578 1 93.62 33 SER B O 1
ATOM 1493 N N . GLU B 1 34 ? -2.285 -12.125 -18.281 1 91.12 34 GLU B N 1
ATOM 1494 C CA . GLU B 1 34 ? -2.242 -11.82 -19.703 1 91.12 34 GLU B CA 1
ATOM 1495 C C . GLU B 1 34 ? -0.824 -11.945 -20.25 1 91.12 34 GLU B C 1
ATOM 1497 O O . GLU B 1 34 ? -0.628 -12.391 -21.391 1 91.12 34 GLU B O 1
ATOM 1502 N N . GLU B 1 35 ? 0.16 -11.555 -19.516 1 93 35 GLU B N 1
ATOM 1503 C CA . GLU B 1 35 ? 1.562 -11.57 -19.922 1 93 35 GLU B CA 1
ATOM 1504 C C . GLU B 1 35 ? 2.199 -12.93 -19.656 1 93 35 GLU B C 1
ATOM 1506 O O . GLU B 1 35 ? 3.398 -13.117 -19.875 1 93 35 GLU B O 1
ATOM 1511 N N . GLU B 1 36 ? 1.487 -13.922 -19.062 1 93.38 36 GLU B N 1
ATOM 1512 C CA . GLU B 1 36 ? 1.947 -15.273 -18.766 1 93.38 36 GLU B CA 1
ATOM 1513 C C . GLU B 1 36 ? 3.127 -15.25 -17.797 1 93.38 36 GLU B C 1
ATOM 1515 O O . GLU B 1 36 ? 4.121 -15.953 -18 1 93.38 36 GLU B O 1
ATOM 1520 N N . ARG B 1 37 ? 3.023 -14.516 -16.75 1 96.75 37 ARG B N 1
ATOM 1521 C CA . ARG B 1 37 ? 4.078 -14.367 -15.75 1 96.75 37 ARG B CA 1
ATOM 1522 C C . ARG B 1 37 ? 3.715 -15.094 -14.453 1 96.75 37 ARG B C 1
ATOM 1524 O O . ARG B 1 37 ? 4.305 -14.828 -13.406 1 96.75 37 ARG B O 1
ATOM 1531 N N . ILE B 1 38 ? 2.748 -15.969 -14.477 1 97.75 38 ILE B N 1
ATOM 1532 C CA . ILE B 1 38 ? 2.266 -16.578 -13.234 1 97.75 38 ILE B CA 1
ATOM 1533 C C . ILE B 1 38 ? 2.66 -18.047 -13.195 1 97.75 38 ILE B C 1
ATOM 1535 O O . ILE B 1 38 ? 2.496 -18.766 -14.188 1 97.75 38 ILE B O 1
ATOM 1539 N N . THR B 1 39 ? 3.252 -18.453 -12.117 1 98.06 39 THR B N 1
ATOM 1540 C CA . THR B 1 39 ? 3.502 -19.844 -11.797 1 98.06 39 THR B CA 1
ATOM 1541 C C . THR B 1 39 ? 2.504 -20.359 -10.758 1 98.06 39 THR B C 1
ATOM 1543 O O . THR B 1 39 ? 2.273 -19.703 -9.742 1 98.06 39 THR B O 1
ATOM 1546 N N . PHE B 1 40 ? 1.933 -21.562 -11.047 1 97.81 40 PHE B N 1
ATOM 1547 C CA . PHE B 1 40 ? 0.831 -22.062 -10.234 1 97.81 40 PHE B CA 1
ATOM 1548 C C . PHE B 1 40 ? 1.28 -23.219 -9.359 1 97.81 40 PHE B C 1
ATOM 1550 O O . PHE B 1 40 ? 2.057 -24.078 -9.805 1 97.81 40 PHE B O 1
ATOM 1557 N N . GLY B 1 41 ? 0.751 -23.219 -8.062 1 97.69 41 GLY B N 1
ATOM 1558 C CA . GLY B 1 41 ? 0.885 -24.375 -7.195 1 97.69 41 GLY B CA 1
ATOM 1559 C C . GLY B 1 41 ? 2.189 -24.406 -6.422 1 97.69 41 GLY B C 1
ATOM 1560 O O . GLY B 1 41 ? 3.209 -23.906 -6.898 1 97.69 41 GLY B O 1
ATOM 1561 N N . VAL B 1 42 ? 2.176 -25.094 -5.293 1 96.75 42 VAL B N 1
ATOM 1562 C CA . VAL B 1 42 ? 3.305 -25.125 -4.371 1 96.75 42 VAL B CA 1
ATOM 1563 C C . VAL B 1 42 ? 4.516 -25.75 -5.062 1 96.75 42 VAL B C 1
ATOM 1565 O O . VAL B 1 42 ? 5.637 -25.25 -4.938 1 96.75 42 VAL B O 1
ATOM 1568 N N . TYR B 1 43 ? 4.301 -26.812 -5.781 1 96.38 43 TYR B N 1
ATOM 1569 C CA . TYR B 1 43 ? 5.402 -27.5 -6.438 1 96.38 43 TYR B CA 1
ATOM 1570 C C . TYR B 1 43 ? 6.066 -26.609 -7.477 1 96.38 43 TYR B C 1
ATOM 1572 O O . TYR B 1 43 ? 7.289 -26.438 -7.469 1 96.38 43 TYR B O 1
ATOM 1580 N N . GLY B 1 44 ? 5.262 -26.109 -8.391 1 97.31 44 GLY B N 1
ATOM 1581 C CA . GLY B 1 44 ? 5.781 -25.188 -9.391 1 97.31 44 GLY B CA 1
ATOM 1582 C C . GLY B 1 44 ? 6.477 -23.984 -8.781 1 97.31 44 GLY B C 1
ATOM 1583 O O . GLY B 1 44 ? 7.555 -23.594 -9.227 1 97.31 44 GLY B O 1
ATOM 1584 N N . CYS B 1 45 ? 5.887 -23.375 -7.801 1 98.31 45 CYS B N 1
ATOM 1585 C CA . CYS B 1 45 ? 6.441 -22.219 -7.117 1 98.31 45 CYS B CA 1
ATOM 1586 C C . CYS B 1 45 ? 7.773 -22.562 -6.453 1 98.31 45 CYS B C 1
ATOM 1588 O O . CYS B 1 45 ? 8.734 -21.797 -6.559 1 98.31 45 CYS B O 1
ATOM 1590 N N . ALA B 1 46 ? 7.812 -23.703 -5.805 1 97.38 46 ALA B N 1
ATOM 1591 C CA . ALA B 1 46 ? 9.047 -24.141 -5.172 1 97.38 46 ALA B CA 1
ATOM 1592 C C . ALA B 1 46 ? 10.172 -24.297 -6.199 1 97.38 46 ALA B C 1
ATOM 1594 O O . ALA B 1 46 ? 11.305 -23.891 -5.957 1 97.38 46 ALA B O 1
ATOM 1595 N N . LYS B 1 47 ? 9.859 -24.891 -7.266 1 97.62 47 LYS B N 1
ATOM 1596 C CA . LYS B 1 47 ? 10.836 -25.094 -8.328 1 97.62 47 LYS B CA 1
ATOM 1597 C C . LYS B 1 47 ? 11.375 -23.75 -8.836 1 97.62 47 LYS B C 1
ATOM 1599 O O . LYS B 1 47 ? 12.586 -23.578 -8.992 1 97.62 47 LYS B O 1
ATOM 1604 N N . LEU B 1 48 ? 10.508 -22.859 -9.094 1 97.88 48 LEU B N 1
ATOM 1605 C CA . LEU B 1 48 ? 10.914 -21.531 -9.562 1 97.88 48 LEU B CA 1
ATOM 1606 C C . LEU B 1 48 ? 11.773 -20.828 -8.523 1 97.88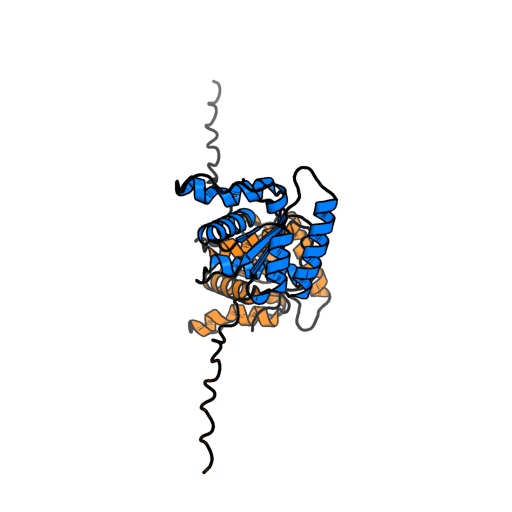 48 LEU B C 1
ATOM 1608 O O . LEU B 1 48 ? 12.805 -20.234 -8.859 1 97.88 48 LEU B O 1
ATOM 1612 N N . MET B 1 49 ? 11.414 -20.891 -7.266 1 96.69 49 MET B N 1
ATOM 1613 C CA . MET B 1 49 ? 12.125 -20.234 -6.172 1 96.69 49 MET B CA 1
ATOM 1614 C C . MET B 1 49 ? 13.539 -20.797 -6.031 1 96.69 49 MET B C 1
ATOM 1616 O O . MET B 1 49 ? 14.469 -20.078 -5.664 1 96.69 49 MET B O 1
ATOM 1620 N N . GLU B 1 50 ? 13.641 -22.047 -6.227 1 95.81 50 GLU B N 1
ATOM 1621 C CA . GLU B 1 50 ? 14.945 -22.688 -6.176 1 95.81 50 GLU B CA 1
ATOM 1622 C C . GLU B 1 50 ? 15.805 -22.281 -7.375 1 95.81 50 GLU B C 1
ATOM 1624 O O . GLU B 1 50 ? 17 -22.031 -7.234 1 95.81 50 GLU B O 1
ATOM 1629 N N . ALA B 1 51 ? 15.234 -22.203 -8.5 1 96.94 51 ALA B N 1
ATOM 1630 C CA . ALA B 1 51 ? 15.961 -21.984 -9.742 1 96.94 51 ALA B CA 1
ATOM 1631 C C . ALA B 1 51 ? 16.266 -20.5 -9.953 1 96.94 51 ALA B C 1
ATOM 1633 O O . ALA B 1 51 ? 17.359 -20.141 -10.383 1 96.94 51 ALA B O 1
ATOM 1634 N N . ASN B 1 52 ? 15.297 -19.656 -9.797 1 96.56 52 ASN B N 1
ATOM 1635 C CA . ASN B 1 52 ? 15.438 -18.234 -10.125 1 96.56 52 ASN B CA 1
ATOM 1636 C C . ASN B 1 52 ? 14.625 -17.359 -9.18 1 96.56 52 ASN B C 1
ATOM 1638 O O . ASN B 1 52 ? 13.711 -16.656 -9.609 1 96.56 52 ASN B O 1
ATOM 1642 N N . PRO B 1 53 ? 14.945 -17.281 -7.871 1 95.81 53 PRO B N 1
ATOM 1643 C CA . PRO B 1 53 ? 14.188 -16.5 -6.891 1 95.81 53 PRO B CA 1
ATOM 1644 C C . PRO B 1 53 ? 14.172 -15.008 -7.207 1 95.81 53 PRO B C 1
ATOM 1646 O O . PRO B 1 53 ? 13.195 -14.32 -6.91 1 95.81 53 PRO B O 1
ATOM 1649 N N . ASP B 1 54 ? 15.18 -14.516 -7.883 1 95.25 54 ASP B N 1
ATOM 1650 C CA . ASP B 1 54 ? 15.312 -13.086 -8.164 1 95.25 54 ASP B CA 1
ATOM 1651 C C . ASP B 1 54 ? 14.305 -12.633 -9.219 1 95.25 54 ASP B C 1
ATOM 1653 O O . ASP B 1 54 ? 14.07 -11.438 -9.383 1 95.25 54 ASP B O 1
ATOM 1657 N N . SER B 1 55 ? 13.758 -13.547 -9.961 1 96.25 55 SER B N 1
ATOM 1658 C CA . SER B 1 55 ? 12.781 -13.203 -10.992 1 96.25 55 SER B CA 1
ATOM 1659 C C . SER B 1 55 ? 11.391 -13.016 -10.391 1 96.25 55 SER B C 1
ATOM 1661 O O . SER B 1 55 ? 10.492 -12.484 -11.055 1 96.25 55 SER B O 1
ATOM 1663 N N . VAL B 1 56 ? 11.211 -13.406 -9.117 1 97.12 56 VAL B N 1
ATOM 1664 C CA . VAL B 1 56 ? 9.898 -13.398 -8.477 1 97.12 56 VAL B CA 1
ATOM 1665 C C . VAL B 1 56 ? 9.648 -12.047 -7.828 1 97.12 56 VAL B C 1
ATOM 1667 O O . VAL B 1 56 ? 10.461 -11.57 -7.031 1 97.12 56 VAL B O 1
ATOM 1670 N N . GLY B 1 57 ? 8.484 -11.445 -8.219 1 96.06 57 GLY B N 1
ATOM 1671 C CA . GLY B 1 57 ? 8.156 -10.141 -7.672 1 96.06 57 GLY B CA 1
ATOM 1672 C C . GLY B 1 57 ? 7.188 -10.203 -6.508 1 96.06 57 GLY B C 1
ATOM 1673 O O . GLY B 1 57 ? 7.215 -9.352 -5.621 1 96.06 57 GLY B O 1
ATOM 1674 N N . LEU B 1 58 ? 6.348 -11.227 -6.586 1 97.31 58 LEU B N 1
ATOM 1675 C CA . LEU B 1 58 ? 5.289 -11.312 -5.586 1 97.31 58 LEU B CA 1
ATOM 1676 C C . LEU B 1 58 ? 4.816 -12.75 -5.414 1 97.31 58 LEU B C 1
ATOM 1678 O O . LEU B 1 58 ? 4.629 -13.469 -6.398 1 97.31 58 LEU B O 1
ATOM 1682 N N . CYS B 1 59 ? 4.699 -13.148 -4.23 1 97.75 59 CYS B N 1
ATOM 1683 C CA . CYS B 1 59 ? 4.051 -14.414 -3.887 1 97.75 59 CYS B CA 1
ATOM 1684 C C . CYS B 1 59 ? 2.654 -14.172 -3.326 1 97.75 59 CYS B C 1
ATOM 1686 O O . CYS B 1 59 ? 2.49 -13.43 -2.357 1 97.75 59 CYS B O 1
ATOM 1688 N N . VAL B 1 60 ? 1.639 -14.773 -3.906 1 97.75 60 VAL B N 1
ATOM 1689 C CA . VAL B 1 60 ? 0.264 -14.664 -3.43 1 97.75 60 VAL B CA 1
ATOM 1690 C C . VAL B 1 60 ? -0.177 -15.984 -2.809 1 97.75 60 VAL B C 1
ATOM 1692 O O . VAL B 1 60 ? -0.163 -17.031 -3.471 1 97.75 60 VAL B O 1
ATOM 1695 N N . LEU B 1 61 ? -0.514 -15.961 -1.525 1 96.81 61 LEU B N 1
ATOM 1696 C CA . LEU B 1 61 ? -1.003 -17.125 -0.789 1 96.81 61 LEU B CA 1
ATOM 1697 C C . LEU B 1 61 ? -2.494 -17 -0.499 1 96.81 61 LEU B C 1
ATOM 1699 O O . LEU B 1 61 ? -2.936 -15.992 0.071 1 96.81 61 LEU B O 1
ATOM 1703 N N . ALA B 1 62 ? -3.25 -18 -0.9 1 96.5 62 ALA B N 1
ATOM 1704 C CA . ALA B 1 62 ? -4.703 -17.922 -0.754 1 96.5 62 ALA B CA 1
ATOM 1705 C C . ALA B 1 62 ? -5.207 -19.016 0.194 1 96.5 62 ALA B C 1
ATOM 1707 O O . ALA B 1 62 ? -4.676 -20.125 0.212 1 96.5 62 ALA B O 1
ATOM 1708 N N . LYS B 1 63 ? -6.266 -18.672 0.953 1 94.56 63 LYS B N 1
ATOM 1709 C CA . LYS B 1 63 ? -6.957 -19.672 1.757 1 94.56 63 LYS B CA 1
ATOM 1710 C C . LYS B 1 63 ? -7.711 -20.672 0.874 1 94.56 63 LYS B C 1
ATOM 1712 O O . LYS B 1 63 ? -8.344 -20.281 -0.106 1 94.56 63 LYS B O 1
ATOM 1717 N N . ALA B 1 64 ? -7.543 -21.922 1.247 1 95 64 ALA B N 1
ATOM 1718 C CA . ALA B 1 64 ? -8.242 -22.953 0.495 1 95 64 ALA B CA 1
ATOM 1719 C C . ALA B 1 64 ? -9.734 -22.938 0.784 1 95 64 ALA B C 1
ATOM 1721 O O . ALA B 1 64 ? -10.156 -22.688 1.917 1 95 64 ALA B O 1
ATOM 1722 N N . VAL B 1 65 ? -10.523 -23.156 -0.223 1 89.88 65 VAL B N 1
ATOM 1723 C CA . VAL B 1 65 ? -11.969 -23.344 -0.066 1 89.88 65 VAL B CA 1
ATOM 1724 C C . VAL B 1 65 ? -12.375 -24.719 -0.601 1 89.88 65 VAL B C 1
ATOM 1726 O O . VAL B 1 65 ? -12.344 -24.953 -1.812 1 89.88 65 VAL B O 1
ATOM 1729 N N . PRO B 1 66 ? -12.789 -25.688 0.266 1 92.5 66 PRO B N 1
ATOM 1730 C CA . PRO B 1 66 ? -12.922 -25.531 1.718 1 92.5 66 PRO B CA 1
ATOM 1731 C C . PRO B 1 66 ? -11.578 -25.5 2.434 1 92.5 66 PRO B C 1
ATOM 1733 O O . PRO B 1 66 ? -10.555 -25.906 1.859 1 92.5 66 PRO B O 1
ATOM 1736 N N . ALA B 1 67 ? -11.648 -25.078 3.668 1 93.06 67 ALA B N 1
ATOM 1737 C CA . ALA B 1 67 ? -10.438 -24.984 4.473 1 93.06 67 ALA B CA 1
ATOM 1738 C C . ALA B 1 67 ? -9.703 -26.328 4.516 1 93.06 67 ALA B C 1
ATOM 1740 O O . ALA B 1 67 ? -10.336 -27.391 4.594 1 93.06 67 ALA B O 1
ATOM 1741 N N . ASP B 1 68 ? -8.383 -26.281 4.402 1 95.31 68 ASP B N 1
ATOM 1742 C CA . ASP B 1 68 ? -7.516 -27.453 4.406 1 95.31 68 ASP B CA 1
ATOM 1743 C C . ASP B 1 68 ? -6.227 -27.172 5.18 1 95.31 68 ASP B C 1
ATOM 1745 O O . ASP B 1 68 ? -5.395 -26.375 4.746 1 95.31 68 ASP B O 1
ATOM 1749 N N . VAL B 1 69 ? -6.066 -27.859 6.273 1 95.38 69 VAL B N 1
ATOM 1750 C CA . VAL B 1 69 ? -4.934 -27.656 7.168 1 95.38 69 VAL B CA 1
ATOM 1751 C C . VAL B 1 69 ? -3.629 -27.906 6.418 1 95.38 69 VAL B C 1
ATOM 1753 O O . VAL B 1 69 ? -2.623 -27.234 6.668 1 95.38 69 VAL B O 1
ATOM 1756 N N . SER B 1 70 ? -3.627 -28.922 5.582 1 96.06 70 SER B N 1
ATOM 1757 C CA . SER B 1 70 ? -2.436 -29.188 4.785 1 96.06 70 SER B CA 1
ATOM 1758 C C . SER B 1 70 ? -2.021 -27.969 3.971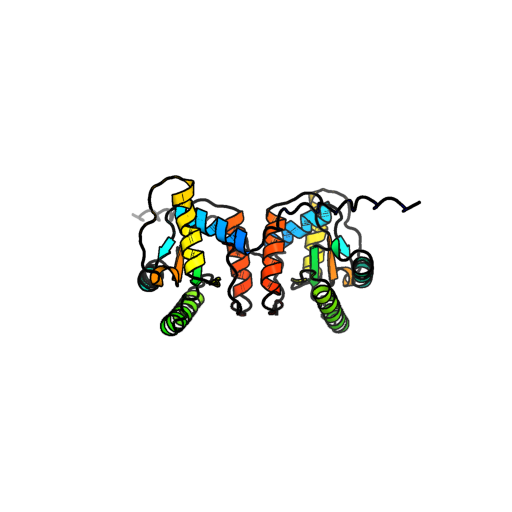 1 96.06 70 SER B C 1
ATOM 1760 O O . SER B 1 70 ? -0.832 -27.672 3.854 1 96.06 70 SER B O 1
ATOM 1762 N N . VAL B 1 71 ? -2.975 -27.234 3.482 1 95.5 71 VAL B N 1
ATOM 1763 C CA . VAL B 1 71 ? -2.719 -26.016 2.711 1 95.5 71 VAL B CA 1
ATOM 1764 C C . VAL B 1 71 ? -2.174 -24.938 3.629 1 95.5 71 VAL B C 1
ATOM 1766 O O . VAL B 1 71 ? -1.238 -24.219 3.264 1 95.5 71 VAL B O 1
ATOM 1769 N N . ASP B 1 72 ? -2.721 -24.875 4.801 1 94.75 72 ASP B N 1
ATOM 1770 C CA . ASP B 1 72 ? -2.242 -23.875 5.762 1 94.75 72 ASP B CA 1
ATOM 1771 C C . ASP B 1 72 ? -0.768 -24.109 6.086 1 94.75 72 ASP B C 1
ATOM 1773 O O . ASP B 1 72 ? 0.003 -23.141 6.18 1 94.75 72 ASP B O 1
ATOM 1777 N N . ILE B 1 73 ? -0.461 -25.328 6.305 1 96.5 73 ILE B N 1
ATOM 1778 C CA . ILE B 1 73 ? 0.92 -25.688 6.609 1 96.5 73 ILE B CA 1
ATOM 1779 C C . ILE B 1 73 ? 1.817 -25.328 5.422 1 96.5 73 ILE B C 1
ATOM 1781 O O . ILE B 1 73 ? 2.877 -24.719 5.594 1 96.5 73 ILE B O 1
ATOM 1785 N N . GLN B 1 74 ? 1.393 -25.703 4.199 1 96.88 74 GLN B N 1
ATOM 1786 C CA . GLN B 1 74 ? 2.154 -25.406 2.99 1 96.88 74 GLN B CA 1
ATOM 1787 C C . GLN B 1 74 ? 2.344 -23.906 2.822 1 96.88 74 GLN B C 1
ATOM 1789 O O . GLN B 1 74 ? 3.439 -23.438 2.49 1 96.88 74 GLN B O 1
ATOM 1794 N N . ASN B 1 75 ? 1.317 -23.188 3.068 1 94.81 75 ASN B N 1
ATOM 1795 C CA . ASN B 1 75 ? 1.396 -21.719 2.973 1 94.81 75 ASN B CA 1
ATOM 1796 C C . ASN B 1 75 ? 2.396 -21.156 3.971 1 94.81 75 ASN B C 1
ATOM 1798 O O . ASN B 1 75 ? 3.156 -20.234 3.641 1 94.81 75 ASN B O 1
ATOM 1802 N N . THR B 1 76 ? 2.404 -21.672 5.176 1 94.81 76 THR B N 1
ATOM 1803 C CA . THR B 1 76 ? 3.346 -21.219 6.195 1 94.81 76 THR B CA 1
ATOM 1804 C C . THR B 1 76 ? 4.785 -21.484 5.758 1 94.81 76 THR B C 1
ATOM 1806 O O . THR B 1 76 ? 5.656 -20.625 5.914 1 94.81 76 THR B O 1
ATOM 1809 N N . LEU B 1 77 ? 5.043 -22.641 5.156 1 95.69 77 LEU B N 1
ATOM 1810 C CA . LEU B 1 77 ? 6.371 -23 4.668 1 95.69 77 LEU B CA 1
ATOM 1811 C C . LEU B 1 77 ? 6.781 -22.109 3.502 1 95.69 77 LEU B C 1
ATOM 1813 O O . LEU B 1 77 ? 7.922 -21.641 3.441 1 95.69 77 LEU B O 1
ATOM 1817 N N . MET B 1 78 ? 5.875 -21.922 2.629 1 96.62 78 MET B N 1
ATOM 1818 C CA . MET B 1 78 ? 6.156 -21.062 1.48 1 96.62 78 MET B CA 1
ATOM 1819 C C . MET B 1 78 ? 6.457 -19.625 1.929 1 96.62 78 MET B C 1
ATOM 1821 O O . MET B 1 78 ? 7.387 -19 1.42 1 96.62 78 MET B O 1
ATOM 1825 N N . GLU B 1 79 ? 5.68 -19.156 2.826 1 93.69 79 GLU B N 1
ATOM 1826 C CA . GLU B 1 79 ? 5.906 -17.828 3.383 1 93.69 79 GLU B CA 1
ATOM 1827 C C . GLU B 1 79 ? 7.309 -17.703 3.967 1 93.69 79 GLU B C 1
ATOM 1829 O O . GLU B 1 79 ? 8.016 -16.734 3.697 1 93.69 79 GLU B O 1
ATOM 1834 N N . ALA B 1 80 ? 7.742 -18.641 4.805 1 92.88 80 ALA B N 1
ATOM 1835 C CA . ALA B 1 80 ? 9.078 -18.641 5.391 1 92.88 80 ALA B CA 1
ATOM 1836 C C . ALA B 1 80 ? 10.156 -18.641 4.309 1 92.88 80 ALA B C 1
ATOM 1838 O O . ALA B 1 80 ? 11.141 -17.906 4.414 1 92.88 80 ALA B O 1
ATOM 1839 N N . HIS B 1 81 ? 9.922 -19.406 3.252 1 94.31 81 HIS B N 1
ATOM 1840 C CA . HIS B 1 81 ? 10.852 -19.469 2.125 1 94.31 81 HIS B CA 1
ATOM 1841 C C . HIS B 1 81 ? 10.945 -18.109 1.426 1 94.31 81 HIS B C 1
ATOM 1843 O O . HIS B 1 81 ? 12.039 -17.672 1.061 1 94.31 81 HIS B O 1
ATOM 1849 N N . CYS B 1 82 ? 9.836 -17.5 1.223 1 93.69 82 CYS B N 1
ATOM 1850 C CA . CYS B 1 82 ? 9.789 -16.188 0.571 1 93.69 82 CYS B CA 1
ATOM 1851 C C . CYS B 1 82 ? 10.531 -15.141 1.392 1 93.69 82 CYS B C 1
ATOM 1853 O O . CYS B 1 82 ? 11.297 -14.352 0.845 1 93.69 82 CYS B O 1
ATOM 1855 N N . VAL B 1 83 ? 10.305 -15.125 2.697 1 90 83 VAL B N 1
ATOM 1856 C CA . VAL B 1 83 ? 10.961 -14.172 3.588 1 90 83 VAL B CA 1
ATOM 1857 C C . VAL B 1 83 ? 12.477 -14.352 3.512 1 90 83 VAL B C 1
ATOM 1859 O O . VAL B 1 83 ? 13.227 -13.367 3.434 1 90 83 VAL B O 1
ATOM 1862 N N . GLU B 1 84 ? 12.898 -15.57 3.49 1 90.81 84 GLU B N 1
ATOM 1863 C CA . GLU B 1 84 ? 14.328 -15.883 3.424 1 90.81 84 GLU B CA 1
ATOM 1864 C C . GLU B 1 84 ? 14.953 -15.328 2.146 1 90.81 84 GLU B C 1
ATOM 1866 O O . GLU B 1 84 ? 16.125 -14.961 2.133 1 90.81 84 GLU B O 1
ATOM 1871 N N . HIS B 1 85 ? 14.203 -15.188 1.14 1 92.25 85 HIS B N 1
ATOM 1872 C CA . HIS B 1 85 ? 14.727 -14.781 -0.161 1 92.25 85 HIS B CA 1
ATOM 1873 C C . HIS B 1 85 ? 14.281 -13.367 -0.517 1 92.25 85 HIS B C 1
ATOM 1875 O O . HIS B 1 85 ? 14.477 -12.922 -1.649 1 92.25 85 HIS B O 1
ATOM 1881 N N . ASN B 1 86 ? 13.703 -12.68 0.403 1 90.19 86 ASN B N 1
ATOM 1882 C CA . ASN B 1 86 ? 13.273 -11.297 0.24 1 90.19 86 ASN B CA 1
ATOM 1883 C C . ASN B 1 86 ? 12.227 -11.164 -0.863 1 90.19 86 ASN B C 1
ATOM 1885 O O . ASN B 1 86 ? 12.297 -10.242 -1.684 1 90.19 86 ASN B O 1
ATOM 1889 N N . VAL B 1 87 ? 11.336 -12.172 -0.989 1 94.5 87 VAL B N 1
ATOM 1890 C CA . VAL B 1 87 ? 10.188 -12.109 -1.884 1 94.5 87 VAL B CA 1
ATOM 1891 C C . VAL B 1 87 ? 8.977 -11.578 -1.128 1 94.5 87 VAL B C 1
ATOM 1893 O O . VAL B 1 87 ? 8.688 -12.016 -0.013 1 94.5 87 VAL B O 1
ATOM 1896 N N . ARG B 1 88 ? 8.273 -10.625 -1.747 1 93.12 88 ARG B N 1
ATOM 1897 C CA . ARG B 1 88 ? 7.07 -10.062 -1.145 1 93.12 88 ARG B CA 1
ATOM 1898 C C . ARG B 1 88 ? 5.953 -11.094 -1.085 1 93.12 88 ARG B C 1
ATOM 1900 O O . ARG B 1 88 ? 5.785 -11.891 -2.012 1 93.12 88 ARG B O 1
ATOM 1907 N N . VAL B 1 89 ? 5.172 -11.031 0.054 1 93.88 89 VAL B N 1
ATOM 1908 C CA . VAL B 1 89 ? 4.082 -11.984 0.247 1 93.88 89 VAL B CA 1
ATOM 1909 C C . VAL B 1 89 ? 2.766 -11.234 0.433 1 93.88 89 VAL B C 1
ATOM 1911 O O . VAL B 1 89 ? 2.707 -10.242 1.166 1 93.88 89 VAL B O 1
ATOM 1914 N N . LEU B 1 90 ? 1.788 -11.648 -0.307 1 94.5 90 LEU B N 1
ATOM 1915 C CA . LEU B 1 90 ? 0.434 -11.133 -0.146 1 94.5 90 LEU B CA 1
ATOM 1916 C C . LEU B 1 90 ? -0.553 -12.266 0.121 1 94.5 90 LEU B C 1
ATOM 1918 O O . LEU B 1 90 ? -0.715 -13.156 -0.71 1 94.5 90 LEU B O 1
ATOM 1922 N N . LYS B 1 91 ? -1.152 -12.25 1.267 1 94.06 91 LYS B N 1
ATOM 1923 C CA . LYS B 1 91 ? -2.172 -13.242 1.601 1 94.06 91 LYS B CA 1
ATOM 1924 C C . LYS B 1 91 ? -3.559 -12.773 1.169 1 94.06 91 LYS B C 1
ATOM 1926 O O . LYS B 1 91 ? -3.928 -11.617 1.4 1 94.06 91 LYS B O 1
ATOM 1931 N N . VAL B 1 92 ? -4.312 -13.672 0.516 1 94.31 92 VAL B N 1
ATOM 1932 C CA . VAL B 1 92 ? -5.645 -13.312 0.048 1 94.31 92 VAL B CA 1
ATOM 1933 C C . VAL B 1 92 ? -6.68 -14.266 0.648 1 94.31 92 VAL B C 1
ATOM 1935 O O . VAL B 1 92 ? -6.332 -15.344 1.13 1 94.31 92 VAL B O 1
ATOM 1938 N N . ASP B 1 93 ? -7.949 -13.914 0.592 1 92.5 93 ASP B N 1
ATOM 1939 C CA . ASP B 1 93 ? -9 -14.516 1.41 1 92.5 93 ASP B CA 1
ATOM 1940 C C . ASP B 1 93 ? -9.5 -15.812 0.787 1 92.5 93 ASP B C 1
ATOM 1942 O O . ASP B 1 93 ? -10.102 -16.641 1.471 1 92.5 93 ASP B O 1
ATOM 1946 N N . SER B 1 94 ? -9.281 -15.977 -0.574 1 94.5 94 SER B N 1
ATOM 1947 C CA . SER B 1 94 ? -9.961 -17.109 -1.197 1 94.5 94 SER B CA 1
ATOM 1948 C C . SER B 1 94 ? -9.258 -17.547 -2.475 1 94.5 94 SER B C 1
ATOM 1950 O O . SER B 1 94 ? -9.039 -16.734 -3.379 1 94.5 94 SER B O 1
ATOM 1952 N N . SER B 1 95 ? -8.984 -18.906 -2.57 1 96 95 SER B N 1
ATOM 1953 C CA . SER B 1 95 ? -8.406 -19.469 -3.785 1 96 95 SER B CA 1
ATOM 1954 C C . SER B 1 95 ? -9.414 -19.469 -4.93 1 96 95 SER B C 1
ATOM 1956 O O . SER B 1 95 ? -9.039 -19.344 -6.094 1 96 95 SER B O 1
ATOM 1958 N N . GLU B 1 96 ? -10.695 -19.562 -4.57 1 94.88 96 GLU B N 1
ATOM 1959 C CA . GLU B 1 96 ? -11.75 -19.531 -5.578 1 94.88 96 GLU B CA 1
ATOM 1960 C C . GLU B 1 96 ? -11.836 -18.156 -6.246 1 94.88 96 GLU B C 1
ATOM 1962 O O . GLU B 1 96 ? -11.969 -18.062 -7.469 1 94.88 96 GLU B O 1
ATOM 1967 N N . LYS B 1 97 ? -11.836 -17.094 -5.422 1 94.38 97 LYS B N 1
ATOM 1968 C CA . LYS B 1 97 ? -11.852 -15.734 -5.957 1 94.38 97 LYS B CA 1
ATOM 1969 C C . LYS B 1 97 ? -10.641 -15.477 -6.84 1 94.38 97 LYS B C 1
ATOM 1971 O O . LYS B 1 97 ? -10.75 -14.836 -7.887 1 94.38 97 LYS B O 1
ATOM 1976 N N . LEU B 1 98 ? -9.492 -16 -6.395 1 96.19 98 LEU B N 1
ATOM 1977 C CA . LEU B 1 98 ? -8.258 -15.859 -7.164 1 96.19 98 LEU B CA 1
ATOM 1978 C C . LEU B 1 98 ? -8.391 -16.516 -8.531 1 96.19 98 LEU B C 1
ATOM 1980 O O . LEU B 1 98 ? -8.023 -15.922 -9.547 1 96.19 98 LEU B O 1
ATOM 1984 N N . GLU B 1 99 ? -8.914 -17.672 -8.586 1 95.44 99 GLU B N 1
ATOM 1985 C CA . GLU B 1 99 ? -9.148 -18.391 -9.844 1 95.44 99 GLU B CA 1
ATOM 1986 C C . GLU B 1 99 ? -10.039 -17.578 -10.773 1 95.44 99 GLU B C 1
ATOM 1988 O O . GLU B 1 99 ? -9.75 -17.453 -11.969 1 95.44 99 GLU B O 1
ATOM 1993 N N . LYS B 1 100 ? -11.125 -17.078 -10.234 1 93.62 100 LYS B N 1
ATOM 1994 C CA . LYS B 1 100 ? -12.047 -16.281 -11.031 1 93.62 100 LYS B CA 1
ATOM 1995 C C . LYS B 1 100 ? -11.352 -15.055 -11.625 1 93.62 100 LYS B C 1
ATOM 1997 O O . LYS B 1 100 ? -11.516 -14.75 -12.805 1 93.62 100 LYS B O 1
ATOM 2002 N N . ILE B 1 101 ? -10.539 -14.336 -10.836 1 94.38 101 ILE B N 1
ATOM 2003 C CA . ILE B 1 101 ? -9.82 -13.148 -11.281 1 94.38 101 ILE B CA 1
ATOM 2004 C C . ILE B 1 101 ? -8.859 -13.516 -12.406 1 94.38 101 ILE B C 1
ATOM 2006 O O . ILE B 1 101 ? -8.805 -12.82 -13.43 1 94.38 101 ILE B O 1
ATOM 2010 N N . LEU B 1 102 ? -8.141 -14.594 -12.273 1 94.38 102 LEU B N 1
ATOM 2011 C CA . LEU B 1 102 ? -7.117 -14.984 -13.242 1 94.38 102 LEU B CA 1
ATOM 2012 C C . LEU B 1 102 ? -7.758 -15.516 -14.516 1 94.38 102 LEU B C 1
ATOM 2014 O O . LEU B 1 102 ? -7.105 -15.578 -15.562 1 94.38 102 LEU B O 1
ATOM 2018 N N . SER B 1 103 ? -9.023 -15.836 -14.461 1 90.94 103 SER B N 1
ATOM 2019 C CA . SER B 1 103 ? -9.727 -16.375 -15.625 1 90.94 103 SER B CA 1
ATOM 2020 C C . SER B 1 103 ? -10.422 -15.266 -16.406 1 90.94 103 SER B C 1
ATOM 2022 O O . SER B 1 103 ? -10.891 -15.492 -17.516 1 90.94 103 SER B O 1
ATOM 2024 N N . LEU B 1 104 ? -10.508 -14.078 -15.828 1 87.06 104 LEU B N 1
ATOM 2025 C CA . LEU B 1 104 ? -11.25 -12.969 -16.406 1 87.06 104 LEU B CA 1
ATOM 2026 C C . LEU B 1 104 ? -10.68 -12.594 -17.781 1 87.06 104 LEU B C 1
ATOM 2028 O O . LEU B 1 104 ? -11.43 -12.25 -18.688 1 87.06 104 LEU B O 1
ATOM 2032 N N . HIS B 1 105 ? -9.391 -12.578 -17.844 1 80.5 105 HIS B N 1
ATOM 2033 C CA . HIS B 1 105 ? -8.805 -12.156 -19.109 1 80.5 105 HIS B CA 1
ATOM 2034 C C . HIS B 1 105 ? -9.219 -13.094 -20.234 1 80.5 105 HIS B C 1
ATOM 2036 O O . HIS B 1 105 ? -9.383 -12.648 -21.375 1 80.5 105 HIS B O 1
ATOM 2042 N N . TYR B 1 106 ? -9.375 -14.391 -19.984 1 81.56 106 TYR B N 1
ATOM 2043 C CA . TYR B 1 106 ? -9.852 -15.328 -21 1 81.56 106 TYR B CA 1
ATOM 2044 C C . TYR B 1 106 ? -11.289 -15.016 -21.406 1 81.56 106 TYR B C 1
ATOM 2046 O O . TYR B 1 106 ? -11.641 -15.094 -22.594 1 81.56 106 TYR B O 1
ATOM 2054 N N . LYS B 1 107 ? -11.977 -14.578 -20.453 1 81.31 107 LYS B N 1
ATOM 2055 C CA . LYS B 1 107 ? -13.375 -14.25 -20.703 1 81.31 107 LYS B CA 1
ATOM 2056 C C . LYS B 1 107 ? -13.508 -12.938 -21.469 1 81.31 107 LYS B C 1
ATOM 2058 O O . LYS B 1 107 ? -14.289 -12.836 -22.422 1 81.31 107 LYS B O 1
ATOM 2063 N N . ASN B 1 108 ? -12.695 -12 -21.094 1 83.12 108 ASN B N 1
ATOM 2064 C CA . ASN B 1 108 ? -12.781 -10.664 -21.688 1 83.12 108 ASN B CA 1
ATOM 2065 C C . ASN B 1 108 ? -12.227 -10.633 -23.109 1 83.12 108 ASN B C 1
ATOM 2067 O O . ASN B 1 108 ? -12.711 -9.875 -23.953 1 83.12 108 ASN B O 1
ATOM 2071 N N . ASN B 1 109 ? -11.109 -11.398 -23.328 1 78.12 109 ASN B N 1
ATOM 2072 C CA . ASN B 1 109 ? -10.461 -11.391 -24.641 1 78.12 109 ASN B CA 1
ATOM 2073 C C . ASN B 1 109 ? -10.984 -12.508 -25.531 1 78.12 109 ASN B C 1
ATOM 2075 O O . ASN B 1 109 ? -10.516 -12.68 -26.656 1 78.12 109 ASN B O 1
ATOM 2079 N N . LYS B 1 110 ? -11.992 -13.117 -25.141 1 75.38 110 LYS B N 1
ATOM 2080 C CA . LYS B 1 110 ? -12.602 -14.211 -25.891 1 75.38 110 LYS B CA 1
ATOM 2081 C C . LYS B 1 110 ? -11.547 -15.203 -26.375 1 75.38 110 LYS B C 1
ATOM 2083 O O . LYS B 1 110 ? -11.594 -15.672 -27.516 1 75.38 110 LYS B O 1
ATOM 2088 N N . GLU B 1 111 ? -10.445 -15.148 -25.594 1 69.75 111 GLU B N 1
ATOM 2089 C CA . GLU B 1 111 ? -9.328 -16.047 -25.875 1 69.75 111 GLU B CA 1
ATOM 2090 C C . GLU B 1 111 ? -9.594 -17.453 -25.344 1 69.75 111 GLU B C 1
ATOM 2092 O O . GLU B 1 111 ? -8.656 -18.219 -25.141 1 69.75 111 GLU B O 1
ATOM 2097 N N . GLY B 1 112 ? -10.578 -18.109 -25.734 1 72.94 112 GLY B N 1
ATOM 2098 C CA . GLY B 1 112 ? -10.852 -19.484 -25.375 1 72.94 112 GLY B CA 1
ATOM 2099 C C . GLY B 1 112 ? -11.047 -19.703 -23.891 1 72.94 112 GLY B C 1
ATOM 2100 O O . GLY B 1 112 ? -11.219 -18.734 -23.141 1 72.94 112 GLY B O 1
ATOM 2101 N N . SER B 1 113 ? -11.164 -21.078 -23.406 1 76.31 113 SER B N 1
ATOM 2102 C CA . SER B 1 113 ? -11.375 -21.469 -22.016 1 76.31 113 SER B CA 1
ATOM 2103 C C . SER B 1 113 ? -10.086 -21.391 -21.219 1 76.31 113 SER B C 1
ATOM 2105 O O . SER B 1 113 ? -9.016 -21.766 -21.719 1 76.31 113 SER B O 1
ATOM 2107 N N . PRO B 1 114 ? -10.219 -20.766 -20.078 1 77.25 114 PRO B N 1
ATOM 2108 C CA . PRO B 1 114 ? -9.031 -20.828 -19.219 1 77.25 114 PRO B CA 1
ATOM 2109 C C . PRO B 1 114 ? -8.516 -22.25 -19.016 1 77.25 114 PRO B C 1
ATOM 2111 O O . PRO B 1 114 ? -9.297 -23.203 -19.062 1 77.25 114 PRO B O 1
ATOM 2114 N N . PRO B 1 115 ? -7.215 -22.344 -18.969 1 80.94 115 PRO B N 1
ATOM 2115 C CA . PRO B 1 115 ? -6.707 -23.672 -18.641 1 80.94 115 PRO B CA 1
ATOM 2116 C C . PRO B 1 115 ? -7.293 -24.234 -17.344 1 80.94 115 PRO B C 1
ATOM 2118 O O . PRO B 1 115 ? -7.469 -23.484 -16.375 1 80.94 115 PRO B O 1
ATOM 2121 N N . HIS B 1 116 ? -7.734 -25.453 -17.453 1 86.94 116 HIS B N 1
ATOM 2122 C CA . HIS B 1 116 ? -8.281 -26.094 -16.266 1 86.94 116 HIS B CA 1
ATOM 2123 C C . HIS B 1 116 ? -7.184 -26.469 -15.281 1 86.94 116 HIS B C 1
ATOM 2125 O O . HIS B 1 116 ? -6.207 -27.109 -15.648 1 86.94 116 HIS B O 1
ATOM 2131 N N . ARG B 1 117 ? -7.234 -26 -14.07 1 92.38 117 ARG B N 1
ATOM 2132 C CA . ARG B 1 117 ? -6.312 -26.312 -12.984 1 92.38 117 ARG B CA 1
ATOM 2133 C C . ARG B 1 117 ? -7.07 -26.734 -11.727 1 92.38 117 ARG B C 1
ATOM 2135 O O . ARG B 1 117 ? -8.141 -26.203 -11.438 1 92.38 117 ARG B O 1
ATOM 2142 N N . PRO B 1 118 ? -6.445 -27.781 -11.07 1 94.62 118 PRO B N 1
ATOM 2143 C CA . PRO B 1 118 ? -7.047 -28.125 -9.773 1 94.62 118 PRO B CA 1
ATOM 2144 C C . PRO B 1 118 ? -7.082 -26.938 -8.812 1 94.62 118 PRO B C 1
ATOM 2146 O O . PRO B 1 118 ? -6.18 -26.094 -8.828 1 94.62 118 PRO B O 1
ATOM 2149 N N . PRO B 1 119 ? -8.125 -26.906 -8.031 1 93.81 119 PRO B N 1
ATOM 2150 C CA . PRO B 1 119 ? -8.273 -25.797 -7.082 1 93.81 119 PRO B CA 1
ATOM 2151 C C . PRO B 1 119 ? -7.039 -25.594 -6.207 1 93.81 119 PRO B C 1
ATOM 2153 O O . PRO B 1 119 ? -6.723 -24.469 -5.832 1 93.81 119 PRO B O 1
ATOM 2156 N N . ALA B 1 120 ? -6.316 -26.656 -5.93 1 94.12 120 ALA B N 1
ATOM 2157 C CA . ALA B 1 120 ? -5.145 -26.594 -5.059 1 94.12 120 ALA B CA 1
ATOM 2158 C C . ALA B 1 120 ? -4.043 -25.734 -5.684 1 94.12 120 ALA B C 1
ATOM 2160 O O . ALA B 1 120 ? -3.207 -25.188 -4.973 1 94.12 120 ALA B O 1
ATOM 2161 N N . GLU B 1 121 ? -4.078 -25.625 -7.004 1 96.5 121 GLU B N 1
ATOM 2162 C CA . GLU B 1 121 ? -3.041 -24.891 -7.723 1 96.5 121 GLU B CA 1
ATOM 2163 C C . GLU B 1 121 ? -3.197 -23.375 -7.531 1 96.5 121 GLU B C 1
ATOM 2165 O O . GLU B 1 121 ? -2.268 -22.609 -7.805 1 96.5 121 GLU B O 1
ATOM 2170 N N . TYR B 1 122 ? -4.297 -22.938 -7.031 1 96.94 122 TYR B N 1
ATOM 2171 C CA . TYR B 1 122 ? -4.547 -21.516 -6.863 1 96.94 122 TYR B CA 1
ATOM 2172 C C . TYR B 1 122 ? -4.293 -21.078 -5.426 1 96.94 122 TYR B C 1
ATOM 2174 O O . TYR B 1 122 ? -4.414 -19.906 -5.094 1 96.94 122 TYR B O 1
ATOM 2182 N N . THR B 1 123 ? -3.904 -22 -4.504 1 97.69 123 THR B N 1
ATOM 2183 C CA . THR B 1 123 ? -3.646 -21.672 -3.107 1 97.69 123 THR B CA 1
ATOM 2184 C C . THR B 1 123 ? -2.287 -21 -2.953 1 97.69 123 THR B C 1
ATOM 2186 O O . THR B 1 123 ? -2.014 -20.375 -1.928 1 97.69 123 THR B O 1
ATOM 2189 N N . CYS B 1 124 ? -1.467 -21.141 -3.912 1 98.31 124 CYS B N 1
ATOM 2190 C CA . CYS B 1 124 ? -0.149 -20.516 -3.955 1 98.31 124 CYS B CA 1
ATOM 2191 C C . CYS B 1 124 ? 0.24 -20.156 -5.383 1 98.31 124 CYS B C 1
ATOM 2193 O O . CYS B 1 124 ? 0.301 -21.031 -6.254 1 98.31 124 CYS B O 1
ATOM 2195 N N . ILE B 1 125 ? 0.523 -18.922 -5.648 1 98.56 125 ILE B N 1
ATOM 2196 C CA . ILE B 1 125 ? 1.016 -18.547 -6.969 1 98.56 125 ILE B CA 1
ATOM 2197 C C . ILE B 1 125 ? 2.176 -17.562 -6.824 1 98.56 125 ILE B C 1
ATOM 2199 O O . ILE B 1 125 ? 2.238 -16.812 -5.855 1 98.56 125 ILE B O 1
ATOM 2203 N N . LEU B 1 126 ? 3.152 -17.594 -7.75 1 98.62 126 LEU B N 1
ATOM 2204 C CA . LEU B 1 126 ? 4.23 -16.625 -7.871 1 98.62 126 LEU B CA 1
ATOM 2205 C C . LEU B 1 126 ? 4.047 -15.758 -9.109 1 98.62 126 LEU B C 1
ATOM 2207 O O . LEU B 1 126 ? 3.674 -16.25 -10.172 1 98.62 126 LEU B O 1
ATOM 2211 N N . VAL B 1 127 ? 4.18 -14.492 -8.961 1 98.38 127 VAL B N 1
ATOM 2212 C CA . VAL B 1 127 ? 4.148 -13.555 -10.078 1 98.38 127 VAL B CA 1
ATOM 2213 C C . VAL B 1 127 ? 5.555 -13.031 -10.359 1 98.38 127 VAL B C 1
ATOM 2215 O O . VAL B 1 127 ? 6.191 -12.445 -9.477 1 98.38 127 VAL B O 1
ATOM 2218 N N . GLN B 1 128 ? 6.043 -13.195 -11.539 1 97.5 128 GLN B N 1
ATOM 2219 C CA . GLN B 1 128 ? 7.367 -12.742 -11.938 1 97.5 128 GLN B CA 1
ATOM 2220 C C . GLN B 1 128 ? 7.352 -11.258 -12.305 1 97.5 128 GLN B C 1
ATOM 2222 O O . GLN B 1 128 ? 6.309 -10.719 -12.672 1 97.5 128 GLN B O 1
ATOM 2227 N N . HIS B 1 129 ? 8.508 -10.656 -12.203 1 95.5 129 HIS B N 1
ATOM 2228 C CA . HIS B 1 129 ? 8.641 -9.25 -12.578 1 95.5 129 HIS B CA 1
ATOM 2229 C C . HIS B 1 129 ? 8.242 -9.023 -14.031 1 95.5 129 HIS B C 1
ATOM 2231 O O . HIS B 1 129 ? 8.547 -9.844 -14.898 1 95.5 129 HIS B O 1
ATOM 2237 N N . ALA B 1 130 ? 7.551 -7.922 -14.266 1 93.94 130 ALA B N 1
ATOM 2238 C CA . ALA B 1 130 ? 7.191 -7.559 -15.641 1 93.94 130 ALA B CA 1
ATOM 2239 C C . ALA B 1 130 ? 8.414 -7.055 -16.406 1 93.94 130 ALA B C 1
ATOM 2241 O O . ALA B 1 130 ? 9.336 -6.488 -15.812 1 93.94 130 ALA B O 1
ATOM 2242 N N . LYS B 1 131 ? 8.336 -7.285 -17.703 1 89.25 131 LYS B N 1
ATOM 2243 C CA . LYS B 1 131 ? 9.406 -6.777 -18.562 1 89.25 131 LYS B CA 1
ATOM 2244 C C . LYS B 1 131 ? 9.297 -5.27 -18.75 1 89.25 131 LYS B C 1
ATOM 2246 O O . LYS B 1 131 ? 10.312 -4.57 -18.812 1 89.25 131 LYS B O 1
ATOM 2251 N N . LYS B 1 132 ? 8.094 -4.852 -18.781 1 91.12 132 LYS B N 1
ATOM 2252 C CA . LYS B 1 132 ? 7.836 -3.42 -18.891 1 91.12 132 LYS B CA 1
ATOM 2253 C C . LYS B 1 132 ? 7.309 -2.859 -17.578 1 91.12 132 LYS B C 1
ATOM 2255 O O . LYS B 1 132 ? 6.477 -3.488 -16.906 1 91.12 132 LYS B O 1
ATOM 2260 N N . GLU B 1 133 ? 7.875 -1.702 -17.312 1 86.44 133 GLU B N 1
ATOM 2261 C CA . GLU B 1 133 ? 7.453 -1.058 -16.078 1 86.44 133 GLU B CA 1
ATOM 2262 C C . GLU B 1 133 ? 6.023 -0.529 -16.188 1 86.44 133 GLU B C 1
ATOM 2264 O O . GLU B 1 133 ? 5.676 0.131 -17.172 1 86.44 133 GLU B O 1
ATOM 2269 N N . VAL B 1 134 ? 5.199 -0.985 -15.258 1 88.31 134 VAL B N 1
ATOM 2270 C CA . VAL B 1 134 ? 3.859 -0.438 -15.062 1 88.31 134 VAL B CA 1
ATOM 2271 C C . VAL B 1 134 ? 3.787 0.291 -13.727 1 88.31 134 VAL B C 1
ATOM 2273 O O . VAL B 1 134 ? 3.881 -0.334 -12.664 1 88.31 134 VAL B O 1
ATOM 2276 N N . PRO B 1 135 ? 3.648 1.562 -13.781 1 89.19 135 PRO B N 1
ATOM 2277 C CA . PRO B 1 135 ? 3.727 2.348 -12.547 1 89.19 135 PRO B CA 1
ATOM 2278 C C . PRO B 1 135 ? 2.816 1.809 -11.445 1 89.19 135 PRO B C 1
ATOM 2280 O O . PRO B 1 135 ? 3.221 1.74 -10.281 1 89.19 135 PRO B O 1
ATOM 2283 N N . ALA B 1 136 ? 1.582 1.467 -11.844 1 89.94 136 ALA B N 1
ATOM 2284 C CA . ALA B 1 136 ? 0.64 0.942 -10.852 1 89.94 136 ALA B CA 1
ATOM 2285 C C . ALA B 1 136 ? 1.169 -0.339 -10.219 1 89.94 136 ALA B C 1
ATOM 2287 O O . ALA B 1 136 ? 0.992 -0.562 -9.016 1 89.94 136 ALA B O 1
ATOM 2288 N N . ASP B 1 137 ? 1.834 -1.127 -11.023 1 92.69 137 ASP B N 1
ATOM 2289 C CA . ASP B 1 137 ? 2.4 -2.373 -10.523 1 92.69 137 ASP B CA 1
ATOM 2290 C C . ASP B 1 137 ? 3.561 -2.102 -9.562 1 92.69 137 ASP B C 1
ATOM 2292 O O . ASP B 1 137 ? 3.676 -2.744 -8.523 1 92.69 137 ASP B O 1
ATOM 2296 N N . GLU B 1 138 ? 4.359 -1.2 -9.969 1 92.31 138 GLU B N 1
ATOM 2297 C CA . GLU B 1 138 ? 5.496 -0.833 -9.133 1 92.31 138 GLU B CA 1
ATOM 2298 C C . GLU B 1 138 ? 5.031 -0.289 -7.781 1 92.31 138 GLU B C 1
ATOM 2300 O O . GLU B 1 138 ? 5.621 -0.597 -6.746 1 92.31 138 GLU B O 1
ATOM 2305 N N . MET B 1 139 ? 4.02 0.471 -7.812 1 92.69 139 MET B N 1
ATOM 2306 C CA . MET B 1 139 ? 3.482 1.021 -6.57 1 92.69 139 MET B CA 1
ATOM 2307 C C . MET B 1 139 ? 2.91 -0.084 -5.691 1 92.69 139 MET B C 1
ATOM 2309 O O . MET B 1 139 ? 3.115 -0.082 -4.473 1 92.69 139 MET B O 1
ATOM 2313 N N . LEU B 1 140 ? 2.18 -0.98 -6.281 1 93.69 140 LEU B N 1
ATOM 2314 C CA . LEU B 1 140 ? 1.645 -2.107 -5.527 1 93.69 140 LEU B CA 1
ATOM 2315 C C . LEU B 1 140 ? 2.764 -2.881 -4.84 1 93.69 140 LEU B C 1
ATOM 2317 O O . LEU B 1 140 ? 2.67 -3.186 -3.646 1 93.69 140 LEU B O 1
ATOM 2321 N N . LEU B 1 141 ? 3.783 -3.162 -5.602 1 93.62 141 LEU B N 1
ATOM 2322 C CA . LEU B 1 141 ? 4.902 -3.93 -5.062 1 93.62 141 LEU B CA 1
ATOM 2323 C C . LEU B 1 141 ? 5.598 -3.162 -3.941 1 93.62 141 LEU B C 1
ATOM 2325 O O . LEU B 1 141 ? 6.012 -3.754 -2.941 1 93.62 141 LEU B O 1
ATOM 2329 N N . ALA B 1 142 ? 5.727 -1.886 -4.113 1 90.75 142 ALA B N 1
ATOM 2330 C CA . ALA B 1 142 ? 6.297 -1.05 -3.062 1 90.75 142 ALA B CA 1
ATOM 2331 C C . ALA B 1 142 ? 5.449 -1.104 -1.796 1 90.75 142 ALA B C 1
ATOM 2333 O O . ALA B 1 142 ? 5.98 -1.128 -0.684 1 90.75 142 ALA B O 1
ATOM 2334 N N . CYS B 1 143 ? 4.113 -1.061 -1.967 1 90 143 CYS B N 1
ATOM 2335 C CA . CYS B 1 143 ? 3.197 -1.176 -0.836 1 90 143 CYS B CA 1
ATOM 2336 C C . CYS B 1 143 ? 3.385 -2.506 -0.117 1 90 143 CYS B C 1
ATOM 2338 O O . CYS B 1 143 ? 3.475 -2.545 1.111 1 90 143 CYS B O 1
ATOM 2340 N N . CYS B 1 144 ? 3.529 -3.547 -0.871 1 90.06 144 CYS B N 1
ATOM 2341 C CA . CYS B 1 144 ? 3.713 -4.867 -0.278 1 90.06 144 CYS B CA 1
ATOM 2342 C C . CYS B 1 144 ? 5.039 -4.949 0.469 1 90.06 144 CYS B C 1
ATOM 2344 O O . CYS B 1 144 ? 5.121 -5.57 1.527 1 90.06 144 CYS B O 1
ATOM 2346 N N . ASP B 1 145 ? 6.039 -4.277 -0.102 1 88.19 145 ASP B N 1
ATOM 2347 C CA . ASP B 1 145 ? 7.344 -4.227 0.552 1 88.19 145 ASP B CA 1
ATOM 2348 C C . ASP B 1 145 ? 7.246 -3.555 1.92 1 88.19 145 ASP B C 1
ATOM 2350 O O . ASP B 1 145 ? 7.82 -4.039 2.896 1 88.19 145 ASP B O 1
ATOM 2354 N N . GLU B 1 146 ? 6.547 -2.504 1.957 1 85.25 146 GLU B N 1
ATOM 2355 C CA . GLU B 1 146 ? 6.402 -1.747 3.197 1 85.25 146 GLU B CA 1
ATOM 2356 C C . GLU B 1 146 ? 5.59 -2.525 4.227 1 85.25 146 GLU B C 1
ATOM 2358 O O . GLU B 1 146 ? 5.879 -2.473 5.426 1 85.25 146 GLU B O 1
ATOM 2363 N N . MET B 1 147 ? 4.594 -3.209 3.775 1 82.75 147 MET B N 1
ATOM 2364 C CA . MET B 1 147 ? 3.744 -4.008 4.652 1 82.75 147 MET B CA 1
ATOM 2365 C C . MET B 1 147 ? 4.531 -5.148 5.281 1 82.75 147 MET B C 1
ATOM 2367 O O . MET B 1 147 ? 4.273 -5.531 6.426 1 82.75 147 MET B O 1
ATOM 2371 N N . MET B 1 148 ? 5.574 -5.656 4.637 1 80.75 148 MET B N 1
ATOM 2372 C CA . MET B 1 148 ? 6.355 -6.801 5.098 1 80.75 148 MET B CA 1
ATOM 2373 C C . MET B 1 148 ? 7.48 -6.352 6.023 1 80.75 148 MET B C 1
ATOM 2375 O O . MET B 1 148 ? 7.91 -7.109 6.898 1 80.75 148 MET B O 1
ATOM 2379 N N . THR B 1 149 ? 8.102 -5.215 5.809 1 74.31 149 THR B N 1
ATOM 2380 C CA . THR B 1 149 ? 9.227 -4.715 6.59 1 74.31 149 THR B CA 1
ATOM 2381 C C . THR B 1 149 ? 8.852 -4.621 8.07 1 74.31 149 THR B C 1
ATOM 2383 O O . THR B 1 149 ? 9.703 -4.812 8.938 1 74.31 149 THR B O 1
ATOM 2386 N N . ASP B 1 150 ? 7.715 -4.301 8.422 1 60.59 150 ASP B N 1
ATOM 2387 C CA . ASP B 1 150 ? 7.383 -4.117 9.828 1 60.59 150 ASP B CA 1
ATOM 2388 C C . ASP B 1 150 ? 7.059 -5.453 10.492 1 60.59 150 ASP B C 1
ATOM 2390 O O . ASP B 1 150 ? 6.812 -5.504 11.703 1 60.59 150 ASP B O 1
ATOM 2394 N N . GLY B 1 151 ? 7.418 -6.488 9.844 1 56.41 151 GLY B N 1
ATOM 2395 C CA . GLY B 1 151 ? 7.285 -7.809 10.438 1 56.41 151 GLY B CA 1
ATOM 2396 C C . GLY B 1 151 ? 5.844 -8.227 10.648 1 56.41 151 GLY B C 1
ATOM 2397 O O . GLY B 1 151 ? 5.574 -9.289 11.211 1 56.41 151 GLY B O 1
ATOM 2398 N N . VAL B 1 152 ? 4.906 -7.246 10.602 1 52.03 152 VAL B N 1
ATOM 2399 C CA . VAL B 1 152 ? 3.512 -7.645 10.766 1 52.03 152 VAL B CA 1
ATOM 2400 C C . VAL B 1 152 ? 2.977 -8.219 9.453 1 52.03 152 VAL B C 1
ATOM 2402 O O . VAL B 1 152 ? 2.758 -7.477 8.492 1 52.03 152 VAL B O 1
ATOM 2405 N N . LEU B 1 153 ? 3.561 -9.406 9.133 1 54.16 153 LEU B N 1
ATOM 2406 C CA . LEU B 1 153 ? 2.928 -10.094 8.016 1 54.16 153 LEU B CA 1
ATOM 2407 C C . LEU B 1 153 ? 1.408 -9.984 8.094 1 54.16 153 LEU B C 1
ATOM 2409 O O . LEU B 1 153 ? 0.837 -10.023 9.188 1 54.16 153 LEU B O 1
ATOM 2413 N N . PHE B 1 154 ? 0.75 -9.383 7.25 1 56.34 154 PHE B N 1
ATOM 2414 C CA . PHE B 1 154 ? -0.698 -9.281 7.113 1 56.34 154 PHE B CA 1
ATOM 2415 C C . PHE B 1 154 ? -1.392 -10.445 7.812 1 56.34 154 PHE B C 1
ATOM 2417 O O . PHE B 1 154 ? -1.215 -11.602 7.422 1 56.34 154 PHE B O 1
ATOM 2424 N N . HIS B 1 155 ? -1.731 -10.18 9.039 1 61.06 155 HIS B N 1
ATOM 2425 C CA . HIS B 1 155 ? -2.391 -11.32 9.672 1 61.06 155 HIS B CA 1
ATOM 2426 C C . HIS B 1 155 ? -3.795 -11.523 9.117 1 61.06 155 HIS B C 1
ATOM 2428 O O . HIS B 1 155 ? -4.371 -12.602 9.25 1 61.06 155 HIS B O 1
ATOM 2434 N N . HIS B 1 156 ? -4.25 -10.461 8.453 1 72.81 156 HIS B N 1
ATOM 2435 C CA . HIS B 1 156 ? -5.562 -10.68 7.852 1 72.81 156 HIS B CA 1
ATOM 2436 C C . HIS B 1 156 ? -5.469 -10.742 6.332 1 72.81 156 HIS B C 1
ATOM 2438 O O . HIS B 1 156 ? -4.906 -9.844 5.699 1 72.81 156 HIS B O 1
ATOM 2444 N N . PRO B 1 157 ? -6.016 -11.812 5.832 1 79.75 157 PRO B N 1
ATOM 2445 C CA . PRO B 1 157 ? -5.98 -11.953 4.375 1 79.75 157 PRO B CA 1
ATOM 2446 C C . PRO B 1 157 ? -6.73 -10.836 3.654 1 79.75 157 PRO B C 1
ATOM 2448 O O . PRO B 1 157 ? -7.77 -10.375 4.133 1 79.75 157 PRO B O 1
ATOM 2451 N N . LEU B 1 158 ? -6.129 -10.234 2.596 1 85.31 158 LEU B N 1
ATOM 2452 C CA . LEU B 1 158 ? -6.762 -9.234 1.742 1 85.31 158 LEU B CA 1
ATOM 2453 C C . LEU B 1 158 ? -8.023 -9.789 1.096 1 85.31 158 LEU B C 1
ATOM 2455 O O . LEU B 1 158 ? -8.008 -10.898 0.546 1 85.31 158 LEU B O 1
ATOM 2459 N N . GLN B 1 159 ? -9.109 -9.016 1.235 1 81.62 159 GLN B N 1
ATOM 2460 C CA . GLN B 1 159 ? -10.352 -9.422 0.576 1 81.62 159 GLN B CA 1
ATOM 2461 C C . GLN B 1 159 ? -10.312 -9.086 -0.913 1 81.62 159 GLN B C 1
ATOM 2463 O O . GLN B 1 159 ? -10.195 -7.922 -1.292 1 81.62 159 GLN B O 1
ATOM 2468 N N . LEU B 1 160 ? -10.305 -10.055 -1.845 1 86.62 160 LEU B N 1
ATOM 2469 C CA . LEU B 1 160 ? -10.328 -9.867 -3.291 1 86.62 160 LEU B CA 1
ATOM 2470 C C . LEU B 1 160 ? -11.742 -9.547 -3.773 1 86.62 160 LEU B C 1
ATOM 2472 O O . LEU B 1 160 ? -12.711 -10.133 -3.287 1 86.62 160 LEU B O 1
ATOM 2476 N N . PRO B 1 161 ? -11.82 -8.492 -4.727 1 69.44 161 PRO B N 1
ATOM 2477 C CA . PRO B 1 161 ? -13.141 -8.039 -5.188 1 69.44 161 PRO B CA 1
ATOM 2478 C C . PRO B 1 161 ? -13.727 -8.953 -6.266 1 69.44 161 PRO B C 1
ATOM 2480 O O . PRO B 1 161 ? -13.055 -9.258 -7.25 1 69.44 161 PRO B O 1
ATOM 2483 N N . ILE B 1 162 ? -14.617 -9.922 -6.059 1 67.94 162 ILE B N 1
ATOM 2484 C CA . ILE B 1 162 ? -15.32 -10.625 -7.121 1 67.94 162 ILE B CA 1
ATOM 2485 C C . ILE B 1 162 ? -16.812 -10.273 -7.078 1 67.94 162 ILE B C 1
ATOM 2487 O O . ILE B 1 162 ? -17.344 -9.961 -6.012 1 67.94 162 ILE B O 1
#

Sequence (324 aa):
MTLPEGTEASAAICNKKPMNFGNIVKDFLMRASEEERITFGVYGCAKLMEANPDSVGLCVLAKAVPADVSVDIQNTLMEAHCVEHNVRVLKVDSSEKLEKILSLHYKNNKEGSPPHRPPAEYTCILVQHAKKEVPADEMLLACCDEMMTDGVLFHHPLQLPIMTLPEGTEASAAICNKKPMNFGNIVKDFLMRASEEERITFGVYGCAKLMEANPDSVGLCVLAKAVPADVSVDIQNTLMEAHCVEHNVRVLKVDSSEKLEKILSLHYKNNKEGSPPHRPPAEYTCILVQHAKKEVPADEMLLACCDEMMTDGVLFHHPLQLPI

pLDDT: mean 83.74, std 20.34, range [27.05, 98.62]

Secondary structure (DSSP, 8-state):
--------------------HHHHHHHHHHHHHHTT-EEESHHHHHHHHHH-GGGEEEEEEE--SS--HHHHHHHHHHHHHHHHTT--EEEES-HHHHHHHHHHHHHHTT--PPPP--GGGGSEEEEEPPSS--HHHHHHHHHHHHHHHTS---SS-B----/--------------------HHHHHHHHHHHHHHTT-EEESHHHHHHHHHH-GGGEEEEEEE--SS--HHHHHHHHHHHHHHHHTT-EEEEES-HHHHHHHHHHHHHHTT--PPPP--GGGGSEEEEEPPSS--HHHHHHHHHHHHHHHTS---SS-B----